Protein AF-A0A6J1PIH8-F1 (afdb_monomer)

pLDDT: mean 75.72, std 20.15, range [23.39, 94.88]

Radius of gyration: 27.02 Å; Cα contacts (8 Å, |Δi|>4): 109; chains: 1; bounding box: 78×42×67 Å

Structure (mmCIF, N/CA/C/O backbone):
data_AF-A0A6J1PIH8-F1
#
_entry.id   AF-A0A6J1PIH8-F1
#
loop_
_atom_site.group_PDB
_atom_site.id
_atom_site.type_symbol
_atom_site.label_atom_id
_atom_site.label_alt_id
_atom_site.label_comp_id
_atom_site.label_asym_id
_atom_site.label_entity_id
_atom_site.label_seq_id
_atom_site.pdbx_PDB_ins_code
_atom_site.Cartn_x
_atom_site.Cartn_y
_atom_site.Cartn_z
_atom_site.occupancy
_atom_site.B_iso_or_equiv
_atom_site.auth_seq_id
_atom_site.auth_comp_id
_atom_site.auth_asym_id
_atom_site.auth_atom_id
_atom_site.pdbx_PDB_model_num
ATOM 1 N N . MET A 1 1 ? 19.438 27.574 -34.489 1.00 23.39 1 MET A N 1
ATOM 2 C CA . MET A 1 1 ? 20.846 27.949 -34.744 1.00 23.39 1 MET A CA 1
ATOM 3 C C . MET A 1 1 ? 21.696 26.765 -34.324 1.00 23.39 1 MET A C 1
ATOM 5 O O . MET A 1 1 ? 21.621 26.389 -33.164 1.00 23.39 1 MET A O 1
ATOM 9 N N . ASN A 1 2 ? 22.409 26.135 -35.258 1.00 24.45 2 ASN A N 1
ATOM 10 C CA . ASN A 1 2 ? 23.321 25.037 -34.938 1.00 24.45 2 ASN A CA 1
ATOM 11 C C . ASN A 1 2 ? 24.603 25.634 -34.356 1.00 24.45 2 ASN A C 1
ATOM 13 O O . ASN A 1 2 ? 25.306 26.349 -35.066 1.00 24.45 2 ASN A O 1
ATOM 17 N N . PHE A 1 3 ? 24.894 25.359 -33.087 1.00 29.06 3 PHE A N 1
ATOM 18 C CA . PHE A 1 3 ? 26.223 25.590 -32.535 1.00 29.06 3 PHE A CA 1
ATOM 19 C C . PHE A 1 3 ? 27.050 24.322 -32.737 1.00 29.06 3 PHE A C 1
ATOM 21 O O . PHE A 1 3 ? 26.732 23.267 -32.199 1.00 29.06 3 PHE A O 1
ATOM 28 N N . SER A 1 4 ? 28.096 24.423 -33.550 1.00 31.62 4 SER A N 1
ATOM 29 C CA . SER A 1 4 ? 29.167 23.433 -33.621 1.00 31.62 4 SER A CA 1
ATOM 30 C C . SER A 1 4 ? 30.208 23.778 -32.560 1.00 31.62 4 SER A C 1
ATOM 32 O O . SER A 1 4 ? 30.709 24.903 -32.555 1.00 31.62 4 SER A O 1
ATOM 34 N N . MET A 1 5 ? 30.547 22.833 -31.684 1.00 38.03 5 MET A N 1
ATOM 35 C CA . MET A 1 5 ? 31.632 22.991 -30.716 1.00 38.03 5 MET A CA 1
ATOM 36 C C . MET A 1 5 ? 32.747 21.996 -31.039 1.00 38.03 5 MET A C 1
ATOM 38 O O . MET A 1 5 ? 32.487 20.809 -31.229 1.00 38.03 5 MET A O 1
ATOM 42 N N . GLU A 1 6 ? 33.984 22.483 -31.130 1.00 32.06 6 GLU A N 1
ATOM 43 C CA . GLU A 1 6 ? 35.162 21.632 -31.309 1.00 32.06 6 GLU A CA 1
ATOM 44 C C . GLU A 1 6 ? 35.522 20.948 -29.985 1.00 32.06 6 GLU A C 1
ATOM 46 O O . GLU A 1 6 ? 35.841 21.602 -28.993 1.00 32.06 6 GLU A O 1
ATOM 51 N N . LEU A 1 7 ? 35.497 19.615 -29.977 1.00 37.50 7 LEU A N 1
ATOM 52 C CA . LEU A 1 7 ? 36.064 18.797 -28.908 1.00 37.50 7 LEU A CA 1
ATOM 53 C C . LEU A 1 7 ? 37.513 18.460 -29.268 1.00 37.50 7 LEU A C 1
ATOM 55 O O . LEU A 1 7 ? 37.771 17.769 -30.254 1.00 37.50 7 LEU A O 1
ATOM 59 N N . SER A 1 8 ? 38.466 18.932 -28.464 1.00 33.47 8 SER A N 1
ATOM 60 C CA . SER A 1 8 ? 39.876 18.571 -28.606 1.00 33.47 8 SER A CA 1
ATOM 61 C C . SER A 1 8 ? 40.183 17.306 -27.798 1.00 33.47 8 SER A C 1
ATOM 63 O O . SER A 1 8 ? 40.045 17.267 -26.577 1.00 33.47 8 SER A O 1
ATOM 65 N N . PHE A 1 9 ? 40.594 16.243 -28.491 1.00 35.56 9 PHE A N 1
ATOM 66 C CA . PHE A 1 9 ? 41.013 14.985 -27.875 1.00 35.56 9 PHE A CA 1
ATOM 67 C C . PHE A 1 9 ? 42.539 14.928 -27.790 1.00 35.56 9 PHE A C 1
ATOM 69 O O . PHE A 1 9 ? 43.219 14.959 -28.815 1.00 35.56 9 PHE A O 1
ATOM 76 N N . TYR A 1 10 ? 43.077 14.791 -26.575 1.00 34.59 10 TYR A N 1
ATOM 77 C CA . TYR A 1 10 ? 44.484 14.451 -26.375 1.00 34.59 10 TYR A CA 1
ATOM 78 C C . TYR A 1 10 ? 44.629 12.924 -26.257 1.00 34.59 10 TYR A C 1
ATOM 80 O O . TYR A 1 10 ? 44.081 12.329 -25.324 1.00 34.59 10 TYR A O 1
ATOM 88 N N . PRO A 1 11 ? 45.353 12.269 -27.183 1.00 35.66 11 PRO A N 1
ATOM 89 C CA . PRO A 1 11 ? 45.417 10.809 -27.266 1.00 35.66 11 PRO A CA 1
ATOM 90 C C . PRO A 1 11 ? 46.159 10.144 -26.096 1.00 35.66 11 PRO A C 1
ATOM 92 O O . PRO A 1 11 ? 46.052 8.933 -25.935 1.00 35.66 11 PRO A O 1
ATOM 95 N N . ASP A 1 12 ? 46.862 10.911 -25.259 1.00 36.19 12 ASP A N 1
ATOM 96 C CA . ASP A 1 12 ? 47.746 10.368 -24.219 1.00 36.19 12 ASP A CA 1
ATOM 97 C C . ASP A 1 12 ? 47.055 10.128 -22.857 1.00 36.19 12 ASP A C 1
ATOM 99 O O . ASP A 1 12 ? 47.644 9.541 -21.956 1.00 36.19 12 ASP A O 1
ATOM 103 N N . GLN A 1 13 ? 45.794 10.554 -22.673 1.00 37.22 13 GLN A N 1
ATOM 104 C CA . GLN A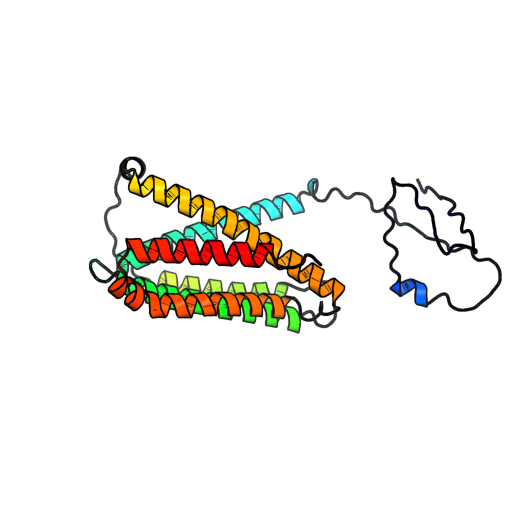 1 13 ? 45.121 10.473 -21.359 1.00 37.22 13 GLN A CA 1
ATOM 105 C C . GLN A 1 13 ? 43.729 9.828 -21.338 1.00 37.22 13 GLN A C 1
ATOM 107 O O 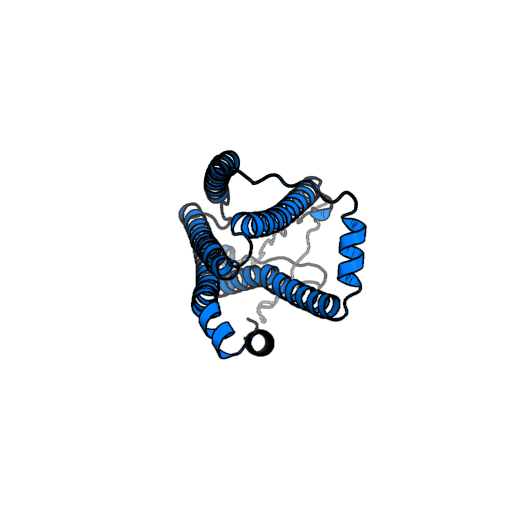. GLN A 1 13 ? 43.158 9.712 -20.255 1.00 37.22 13 GLN A O 1
ATOM 112 N N . GLN A 1 14 ? 43.161 9.411 -22.480 1.00 41.66 14 GLN A N 1
ATOM 113 C CA . GLN A 1 14 ? 41.781 8.881 -22.557 1.00 41.66 14 GLN A CA 1
ATOM 114 C C . GLN A 1 14 ? 40.748 9.721 -21.764 1.00 41.66 14 GLN A C 1
ATOM 116 O O . GLN A 1 14 ? 39.788 9.190 -21.210 1.00 41.66 14 GLN A O 1
ATOM 121 N N . ARG A 1 15 ? 40.929 11.045 -21.677 1.00 31.64 15 ARG A N 1
ATOM 122 C CA . ARG A 1 15 ? 39.982 11.954 -21.018 1.00 31.64 15 ARG A CA 1
ATOM 123 C C . ARG A 1 15 ? 39.550 13.042 -21.985 1.00 31.64 15 ARG A C 1
ATOM 125 O O . ARG A 1 15 ? 40.386 13.750 -22.536 1.00 31.64 15 ARG A O 1
ATOM 132 N N . ALA A 1 16 ? 38.239 13.182 -22.145 1.00 42.94 16 ALA A N 1
ATOM 133 C CA . ALA A 1 16 ? 37.62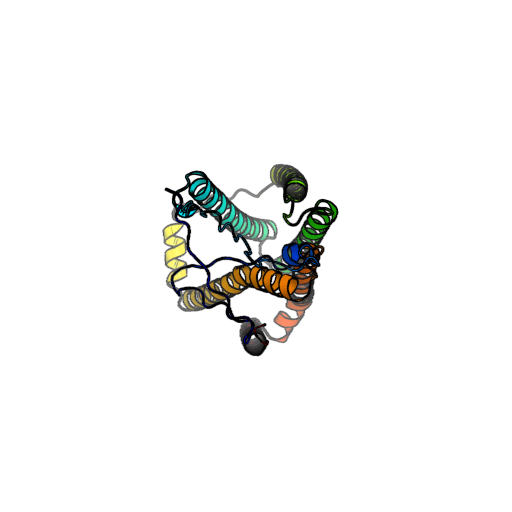1 14.364 -22.723 1.00 42.94 16 ALA A CA 1
ATOM 134 C C . ALA A 1 16 ? 37.230 15.304 -21.576 1.00 42.94 16 ALA A C 1
ATOM 136 O O . ALA A 1 16 ? 36.582 14.875 -20.620 1.00 42.94 16 ALA A O 1
ATOM 137 N N . ILE A 1 17 ? 37.648 16.567 -21.646 1.00 37.47 17 ILE A N 1
ATOM 138 C CA . ILE A 1 17 ? 37.231 17.597 -20.691 1.00 37.47 17 ILE A CA 1
ATOM 139 C C . ILE A 1 17 ? 35.981 18.251 -21.276 1.00 37.47 17 ILE A C 1
ATOM 141 O O . ILE A 1 17 ? 36.058 18.961 -22.275 1.00 37.47 17 ILE A O 1
ATOM 145 N N . ILE A 1 18 ? 34.828 17.963 -20.678 1.00 45.97 18 ILE A N 1
ATOM 146 C CA . ILE A 1 18 ? 33.549 18.584 -21.030 1.00 45.97 18 ILE A CA 1
ATOM 147 C C . ILE A 1 18 ? 33.402 19.843 -20.166 1.00 45.97 18 ILE A C 1
ATOM 149 O O . ILE A 1 18 ? 33.681 19.800 -18.966 1.00 45.97 18 ILE A O 1
ATOM 153 N N . SER A 1 19 ? 33.010 20.968 -20.774 1.00 37.00 19 SER A N 1
ATOM 154 C CA . SER A 1 19 ? 32.700 22.203 -20.041 1.00 37.00 19 SER A CA 1
ATOM 155 C C . SER A 1 19 ? 31.611 21.917 -18.991 1.00 37.00 19 SER A C 1
ATOM 157 O O . SER A 1 19 ? 30.653 21.212 -19.320 1.00 37.00 19 SER A O 1
ATOM 159 N N . PRO A 1 20 ? 31.719 22.429 -17.748 1.00 40.22 20 PRO A N 1
ATOM 160 C CA . PRO A 1 20 ? 30.816 22.079 -16.642 1.00 40.22 20 PRO A CA 1
ATOM 161 C C . PRO A 1 20 ? 29.333 22.411 -16.886 1.00 40.22 20 PRO A C 1
ATOM 163 O O . PRO A 1 20 ? 28.481 21.915 -16.154 1.00 40.22 20 PRO A O 1
ATOM 166 N N . ASP A 1 21 ? 29.021 23.184 -17.929 1.00 34.12 21 ASP A N 1
ATOM 167 C CA . ASP A 1 21 ? 27.667 23.651 -18.243 1.00 34.12 21 ASP A CA 1
ATOM 168 C C . ASP A 1 21 ? 26.910 22.762 -19.251 1.00 34.12 21 ASP A C 1
ATOM 170 O O . ASP A 1 21 ? 25.795 23.093 -19.649 1.00 34.12 21 ASP A O 1
ATOM 174 N N . THR A 1 22 ? 27.484 21.633 -19.689 1.00 43.47 22 THR A N 1
ATOM 175 C CA . THR A 1 22 ? 26.860 20.760 -20.701 1.00 43.47 22 THR A CA 1
ATOM 176 C C . THR A 1 22 ? 26.922 19.286 -20.315 1.00 43.47 22 THR A C 1
ATOM 178 O O . THR A 1 22 ? 28.002 18.705 -20.227 1.00 43.47 22 THR A O 1
ATOM 181 N N . ALA A 1 23 ? 25.762 18.652 -20.138 1.00 40.44 23 ALA A N 1
ATOM 182 C CA . ALA A 1 23 ? 25.643 17.206 -19.972 1.00 40.44 23 ALA A CA 1
ATOM 183 C C . ALA A 1 23 ? 25.357 16.548 -21.337 1.00 40.44 23 ALA A C 1
ATOM 185 O O . ALA A 1 23 ? 24.233 16.617 -21.823 1.00 40.44 23 ALA A O 1
ATOM 186 N N . CYS A 1 24 ? 26.346 15.897 -21.963 1.00 43.22 24 CYS A N 1
ATOM 187 C CA . CYS A 1 24 ? 26.079 14.948 -23.056 1.00 43.22 24 CYS A CA 1
ATOM 188 C C . CYS A 1 24 ? 26.129 13.517 -22.477 1.00 43.22 24 CYS A C 1
ATOM 190 O O . CYS A 1 24 ? 27.146 13.091 -21.927 1.00 43.22 24 CYS A O 1
ATOM 192 N N . LEU A 1 25 ? 25.022 12.771 -22.588 1.00 39.16 25 LEU A N 1
ATOM 193 C CA . LEU A 1 25 ? 24.977 11.334 -22.296 1.00 39.16 25 LEU A CA 1
ATOM 194 C C . LEU A 1 25 ? 25.658 10.580 -23.445 1.00 39.16 25 LEU A C 1
ATOM 196 O O . LEU A 1 25 ? 25.142 10.529 -24.559 1.00 39.16 25 LEU A O 1
ATOM 200 N N . LEU A 1 26 ? 26.825 9.995 -23.179 1.00 40.47 26 LEU A N 1
ATOM 201 C CA . LEU A 1 26 ? 27.515 9.118 -24.124 1.00 40.47 26 LEU A CA 1
ATOM 202 C C . LEU A 1 26 ? 26.928 7.705 -24.026 1.00 40.47 26 LEU A C 1
ATOM 204 O O . LEU A 1 26 ? 27.163 6.995 -23.050 1.00 40.47 26 LEU A O 1
ATOM 208 N N . ASN A 1 27 ? 26.176 7.281 -25.045 1.00 35.75 27 ASN A N 1
ATOM 209 C CA . ASN A 1 27 ? 25.716 5.898 -25.153 1.00 35.75 27 ASN A CA 1
ATOM 210 C C . ASN A 1 27 ? 26.865 5.005 -25.659 1.00 35.75 27 ASN A C 1
ATOM 212 O O . ASN A 1 27 ? 27.096 4.868 -26.860 1.00 35.75 27 ASN A O 1
ATOM 216 N N . VAL A 1 28 ? 27.615 4.409 -24.729 1.00 41.75 28 VAL A N 1
ATOM 217 C CA . VAL A 1 28 ? 28.826 3.615 -25.020 1.00 41.75 28 VAL A CA 1
ATOM 218 C C . VAL A 1 28 ? 28.523 2.362 -25.866 1.00 41.75 28 VAL A C 1
ATOM 220 O O . VAL A 1 28 ? 29.399 1.872 -26.577 1.00 41.75 28 VAL A O 1
ATOM 223 N N . ASN A 1 29 ? 27.276 1.880 -25.906 1.00 38.69 29 ASN A N 1
ATOM 224 C CA . ASN A 1 29 ? 26.926 0.702 -26.708 1.00 38.69 29 ASN A CA 1
ATOM 225 C C . ASN A 1 29 ? 26.956 0.949 -28.228 1.00 38.69 29 ASN A C 1
ATOM 227 O O . ASN A 1 29 ? 27.296 0.027 -28.971 1.00 38.69 29 ASN A O 1
ATOM 231 N N . GLU A 1 30 ? 26.711 2.177 -28.702 1.00 37.50 30 GLU A N 1
ATOM 232 C CA . GLU A 1 30 ? 26.867 2.514 -30.130 1.00 37.50 30 GLU A CA 1
ATOM 233 C C . GLU A 1 30 ? 28.332 2.752 -30.532 1.00 37.50 30 GLU A C 1
ATOM 235 O O . GLU A 1 30 ? 28.689 2.608 -31.701 1.00 37.50 30 GLU A O 1
ATOM 240 N N . THR A 1 31 ? 29.223 3.035 -29.572 1.00 42.84 31 THR A N 1
ATOM 241 C CA . THR A 1 31 ? 30.653 3.261 -29.864 1.00 42.84 31 THR A CA 1
ATOM 242 C C . THR A 1 31 ? 31.431 1.991 -30.210 1.00 42.84 31 THR A C 1
ATOM 244 O O . THR A 1 31 ? 32.555 2.074 -30.699 1.00 42.84 31 THR A O 1
ATOM 247 N N . SER A 1 32 ? 30.837 0.808 -30.031 1.00 32.81 32 SER A N 1
ATOM 248 C CA . SER A 1 32 ? 31.477 -0.463 -30.397 1.00 32.81 32 SER A CA 1
ATOM 249 C C . SER A 1 32 ? 31.543 -0.716 -31.913 1.00 32.81 32 SER A C 1
ATOM 251 O O . SER A 1 32 ? 32.265 -1.612 -32.348 1.00 32.81 32 SER A O 1
ATOM 253 N N . LEU A 1 33 ? 30.853 0.092 -32.732 1.00 31.73 33 LEU A N 1
ATOM 254 C CA . LEU A 1 33 ? 30.819 -0.063 -34.192 1.00 31.73 33 LEU A CA 1
ATOM 255 C C . LEU A 1 33 ? 31.888 0.749 -34.944 1.00 31.73 33 LEU A C 1
ATOM 257 O O . LEU A 1 33 ? 32.038 0.581 -36.151 1.00 31.73 33 LEU A O 1
ATOM 261 N N . SER A 1 34 ? 32.692 1.573 -34.264 1.00 35.47 34 SER A N 1
ATOM 262 C CA . SER A 1 34 ? 33.800 2.307 -34.894 1.00 35.47 34 SER A CA 1
ATOM 263 C C . SER A 1 34 ? 35.139 1.578 -34.750 1.00 35.47 34 SER A C 1
ATOM 265 O O . SER A 1 34 ? 36.149 2.159 -34.355 1.00 35.47 34 SER A O 1
ATOM 267 N N . GLN A 1 35 ? 35.187 0.286 -35.094 1.00 36.06 35 GLN A N 1
ATOM 268 C CA . GLN A 1 35 ? 36.468 -0.411 -35.191 1.00 36.06 35 GLN A CA 1
ATOM 269 C C . GLN A 1 35 ? 36.980 -0.494 -36.633 1.00 36.06 35 GLN A C 1
ATOM 271 O O . GLN A 1 35 ? 36.364 -1.101 -37.503 1.00 36.06 35 GLN A O 1
ATOM 276 N N . LYS A 1 36 ? 38.198 0.044 -36.793 1.00 35.50 36 LYS A N 1
ATOM 277 C CA . LYS A 1 36 ? 39.158 -0.119 -37.898 1.00 35.50 36 LYS A CA 1
ATOM 278 C C . LYS A 1 36 ? 38.816 0.591 -39.211 1.00 35.50 36 LYS A C 1
ATOM 280 O O . LYS A 1 36 ? 38.385 -0.029 -40.172 1.00 35.50 36 LYS A O 1
ATOM 285 N N . ASN A 1 37 ? 39.224 1.855 -39.307 1.00 30.64 37 ASN A N 1
ATOM 286 C CA . ASN A 1 37 ? 40.280 2.206 -40.258 1.00 30.64 37 ASN A CA 1
ATOM 287 C C . ASN A 1 37 ? 40.969 3.515 -39.862 1.00 30.64 37 ASN A C 1
ATOM 289 O O . ASN A 1 37 ? 40.345 4.543 -39.625 1.00 30.64 37 ASN A O 1
ATOM 293 N N . VAL A 1 38 ? 42.289 3.418 -39.750 1.00 49.38 38 VAL A N 1
ATOM 294 C CA . VAL A 1 38 ? 43.212 4.498 -39.416 1.00 49.38 38 VAL A CA 1
ATOM 295 C C . VAL A 1 38 ? 43.309 5.441 -40.607 1.00 49.38 38 VAL A C 1
ATOM 297 O O . VAL A 1 38 ? 43.821 5.033 -41.639 1.00 49.38 38 VAL A O 1
ATOM 300 N N . THR A 1 39 ? 42.803 6.664 -40.444 1.00 36.81 39 THR A N 1
ATOM 301 C CA . THR A 1 39 ? 43.434 7.967 -40.750 1.00 36.81 39 THR A CA 1
ATOM 302 C C . THR A 1 39 ? 42.337 9.023 -40.624 1.00 36.81 39 THR A C 1
ATOM 304 O O . THR A 1 39 ? 41.349 8.939 -41.343 1.00 36.81 39 THR A O 1
ATOM 307 N N . ASN A 1 40 ? 42.529 9.995 -39.726 1.00 33.81 40 ASN A N 1
ATOM 308 C CA . ASN A 1 40 ? 41.599 11.065 -39.329 1.00 33.81 40 ASN A CA 1
ATOM 309 C C . ASN A 1 40 ? 40.500 10.678 -38.320 1.00 33.81 40 ASN A C 1
ATOM 311 O O . ASN A 1 40 ? 39.343 10.454 -38.666 1.00 33.81 40 ASN A O 1
ATOM 315 N N . ASN A 1 41 ? 40.864 10.693 -37.033 1.00 41.31 41 ASN A N 1
ATOM 316 C CA . ASN A 1 41 ? 39.920 10.615 -35.916 1.00 41.31 41 ASN A CA 1
ATOM 317 C C . ASN A 1 41 ? 39.185 11.955 -35.736 1.00 41.31 41 ASN A C 1
ATOM 319 O O . ASN A 1 41 ? 39.488 12.715 -34.818 1.00 41.31 41 ASN A O 1
ATOM 323 N N . TYR A 1 42 ? 38.206 12.239 -36.592 1.00 38.69 42 TYR A N 1
ATOM 324 C CA . TYR A 1 42 ? 37.146 13.190 -36.263 1.00 38.69 42 TYR A CA 1
ATOM 325 C C . TYR A 1 42 ? 35.931 12.370 -35.837 1.00 38.69 42 TYR A C 1
ATOM 327 O O . TYR A 1 42 ? 35.227 11.799 -36.668 1.00 38.69 42 TYR A O 1
ATOM 335 N N . CYS A 1 43 ? 35.710 12.248 -34.530 1.00 41.50 43 CYS A N 1
ATOM 336 C CA . CYS A 1 43 ? 34.461 11.692 -34.029 1.00 41.50 43 CYS A CA 1
ATOM 337 C C . CYS A 1 43 ? 33.428 12.826 -34.069 1.00 41.50 43 CYS A C 1
ATOM 339 O O . CYS A 1 43 ? 33.451 13.709 -33.212 1.00 41.50 43 CYS A O 1
ATOM 341 N N . ASN A 1 44 ? 32.568 12.847 -35.092 1.00 36.00 44 ASN A N 1
ATOM 342 C CA . ASN A 1 44 ? 31.462 13.803 -35.165 1.00 36.00 44 ASN A CA 1
ATOM 343 C C . ASN A 1 44 ? 30.404 13.423 -34.123 1.00 36.00 44 ASN A C 1
ATOM 345 O O . ASN A 1 44 ? 29.466 12.682 -34.408 1.00 36.00 44 ASN A O 1
ATOM 349 N N . VAL A 1 45 ? 30.566 13.934 -32.904 1.00 45.59 45 VAL A N 1
ATOM 350 C CA . VAL A 1 45 ? 29.536 13.859 -31.869 1.00 45.59 45 VAL A CA 1
ATOM 351 C C . VAL A 1 45 ? 28.460 14.878 -32.223 1.00 45.59 45 VAL A C 1
ATOM 353 O O . VAL A 1 45 ? 28.635 16.083 -32.059 1.00 45.59 45 VAL A O 1
ATOM 356 N N . THR A 1 46 ? 27.338 14.398 -32.743 1.00 36.75 46 THR A N 1
ATOM 357 C CA . THR A 1 46 ? 26.119 15.199 -32.860 1.00 36.75 46 THR A CA 1
ATOM 358 C C . THR A 1 46 ? 25.420 15.152 -31.503 1.00 36.75 46 THR A C 1
ATOM 360 O O . THR A 1 46 ? 24.645 14.239 -31.233 1.00 36.75 46 THR A O 1
ATOM 363 N N . CYS A 1 47 ? 25.715 16.105 -30.607 1.00 44.97 47 CYS A N 1
ATOM 364 C CA . CYS A 1 47 ? 24.832 16.318 -29.458 1.00 44.97 47 CYS A CA 1
ATOM 365 C C . CYS A 1 47 ? 23.539 16.914 -30.037 1.00 44.97 47 CYS A C 1
ATOM 367 O O . CYS A 1 47 ? 23.514 18.056 -30.498 1.00 44.97 47 CYS A O 1
ATOM 369 N N . ASN A 1 48 ? 22.479 16.103 -30.097 1.00 39.09 48 ASN A N 1
ATOM 370 C CA . ASN A 1 48 ? 21.146 16.622 -30.362 1.00 39.09 48 ASN A CA 1
ATOM 371 C C . ASN A 1 48 ? 20.869 17.693 -29.307 1.00 39.09 48 ASN A C 1
ATOM 373 O O . ASN A 1 48 ? 21.073 17.443 -28.118 1.00 39.09 48 ASN A O 1
ATOM 377 N N . ASN A 1 49 ? 20.408 18.871 -29.737 1.00 42.00 49 ASN A N 1
ATOM 378 C CA . ASN A 1 49 ? 19.722 19.773 -28.826 1.00 42.00 49 ASN A CA 1
ATOM 379 C C . ASN A 1 49 ? 18.570 18.959 -28.240 1.00 42.00 49 ASN A C 1
ATOM 381 O O . ASN A 1 49 ? 17.560 18.737 -28.910 1.00 42.00 49 ASN A O 1
ATOM 385 N N . PHE A 1 50 ? 18.724 18.496 -27.004 1.00 47.81 50 PHE A N 1
ATOM 386 C CA . PHE A 1 50 ? 17.566 18.328 -26.162 1.00 47.81 50 PHE A CA 1
ATOM 387 C C . PHE A 1 50 ? 17.029 19.747 -26.045 1.00 47.81 50 PHE A C 1
ATOM 389 O O . PHE A 1 50 ? 17.575 20.570 -25.317 1.00 47.81 50 PHE A O 1
ATOM 396 N N . GLU A 1 51 ? 16.030 20.093 -26.862 1.00 48.06 51 GLU A N 1
ATOM 397 C CA . GLU A 1 51 ? 15.106 21.120 -26.417 1.00 48.06 51 GLU A CA 1
ATOM 398 C C . GLU A 1 51 ? 14.746 20.695 -25.000 1.00 48.06 51 GLU A C 1
ATOM 400 O O . GLU A 1 51 ? 14.238 19.586 -24.809 1.00 48.06 51 GLU A O 1
ATOM 405 N N . ASP A 1 52 ? 15.084 21.532 -24.020 1.00 51.25 52 ASP A N 1
ATOM 406 C CA . ASP A 1 52 ? 14.516 21.477 -22.685 1.00 51.25 52 ASP A CA 1
ATOM 407 C C . ASP A 1 52 ? 13.005 21.669 -22.855 1.00 51.25 52 ASP A C 1
ATOM 409 O O . ASP A 1 52 ? 12.447 22.734 -22.578 1.00 51.25 52 ASP A O 1
ATOM 413 N N . GLN A 1 53 ? 12.314 20.656 -23.384 1.00 53.06 53 GLN A N 1
ATOM 414 C CA . GLN A 1 53 ? 10.879 20.550 -23.312 1.00 53.06 53 GLN A CA 1
ATOM 415 C C . GLN A 1 53 ? 10.618 20.430 -21.829 1.00 53.06 53 GLN A C 1
ATOM 417 O O . GLN A 1 53 ? 10.718 19.359 -21.235 1.00 53.06 53 GLN A O 1
ATOM 422 N N . CYS A 1 54 ? 10.377 21.586 -21.221 1.00 60.31 54 CYS A N 1
ATOM 423 C CA . CYS A 1 54 ? 10.039 21.720 -19.830 1.00 60.31 54 CYS A CA 1
ATOM 424 C C . CYS A 1 54 ? 8.779 20.885 -19.618 1.00 60.31 54 CYS A C 1
ATOM 426 O O . CYS A 1 54 ? 7.665 21.322 -19.901 1.00 60.31 54 CYS A O 1
ATOM 428 N N . VAL A 1 55 ? 8.967 19.643 -19.168 1.00 68.69 55 VAL A N 1
ATOM 429 C CA . VAL A 1 55 ? 7.893 18.656 -18.996 1.00 68.69 55 VAL A CA 1
ATOM 430 C C . VAL A 1 55 ? 6.811 19.228 -18.077 1.00 68.69 55 VAL A C 1
ATOM 432 O O . VAL A 1 55 ? 5.623 19.021 -18.306 1.00 68.69 55 VAL A O 1
ATOM 435 N N . TYR A 1 56 ? 7.222 20.046 -17.104 1.00 76.44 56 TYR A N 1
ATOM 436 C CA . TYR A 1 56 ? 6.358 20.767 -16.171 1.00 76.44 56 TYR A CA 1
ATOM 437 C C . TYR A 1 56 ? 5.526 21.896 -16.806 1.00 76.44 56 TYR A C 1
ATOM 439 O O . TYR A 1 56 ? 4.571 22.362 -16.191 1.00 76.44 56 TYR A O 1
ATOM 447 N N . THR A 1 57 ? 5.856 22.361 -18.011 1.00 76.69 57 THR A N 1
ATOM 448 C CA . THR A 1 57 ? 5.078 23.373 -18.749 1.00 76.69 57 THR A CA 1
ATOM 449 C C . THR A 1 57 ? 4.002 22.728 -19.626 1.00 76.69 57 THR A C 1
ATOM 451 O O . THR A 1 57 ? 3.067 23.401 -20.053 1.00 76.69 57 THR A O 1
ATOM 454 N N . SER A 1 58 ? 4.089 21.418 -19.878 1.00 86.44 58 SER A N 1
ATOM 455 C CA . SER A 1 58 ? 3.116 20.713 -20.711 1.00 86.44 58 SER A CA 1
ATOM 456 C C . SER A 1 58 ? 1.760 20.543 -20.015 1.00 86.44 58 SER A C 1
ATOM 458 O O . SER A 1 58 ? 1.671 20.108 -18.865 1.00 86.44 58 SER A O 1
ATOM 460 N N . ASN A 1 59 ? 0.670 20.771 -20.754 1.00 86.19 59 ASN A N 1
ATOM 461 C CA . ASN A 1 59 ? -0.692 20.505 -20.276 1.00 86.19 59 ASN A CA 1
ATOM 462 C C . ASN A 1 59 ? -0.941 19.016 -19.981 1.00 86.19 59 ASN A C 1
ATOM 464 O O . ASN A 1 59 ? -1.769 18.685 -19.128 1.00 86.19 59 ASN A O 1
ATOM 468 N N . THR A 1 60 ? -0.237 18.109 -20.667 1.00 89.44 60 THR A N 1
ATOM 469 C CA . THR A 1 60 ? -0.371 16.662 -20.439 1.00 89.44 60 THR A CA 1
ATOM 470 C C . THR A 1 60 ? 0.150 16.263 -19.061 1.00 89.44 60 THR A C 1
ATOM 472 O O . THR A 1 60 ? -0.484 15.457 -18.383 1.00 89.44 60 THR A O 1
ATOM 475 N N . PHE A 1 61 ? 1.241 16.887 -18.608 1.00 89.38 61 PHE A N 1
ATOM 476 C CA . PHE A 1 61 ? 1.808 16.670 -17.281 1.00 89.38 61 PHE A CA 1
ATOM 477 C C . PHE A 1 61 ? 0.827 17.091 -16.182 1.00 89.38 61 PHE A C 1
ATOM 479 O O . PHE A 1 61 ? 0.484 16.284 -15.321 1.00 89.38 61 PHE A O 1
ATOM 486 N N . TRP A 1 62 ? 0.295 18.316 -16.244 1.00 92.19 62 TRP A N 1
ATOM 487 C CA . TRP A 1 62 ? -0.668 18.792 -15.242 1.00 92.19 62 TRP A CA 1
ATOM 488 C C . TRP A 1 62 ? -1.973 17.994 -15.241 1.00 92.19 62 TRP A C 1
ATOM 490 O O . TRP A 1 62 ? -2.519 17.717 -14.174 1.00 92.19 62 TRP A O 1
ATOM 500 N N . SER A 1 63 ? -2.444 17.562 -16.414 1.00 91.56 63 SER A N 1
ATOM 501 C CA . SER A 1 63 ? -3.612 16.679 -16.517 1.00 91.56 63 SER A CA 1
ATOM 502 C C . SER A 1 63 ? -3.359 15.335 -15.831 1.00 91.56 63 SER A C 1
ATOM 504 O O . SER A 1 63 ? -4.206 14.860 -15.075 1.00 91.56 63 SER A O 1
ATOM 506 N N . PHE A 1 64 ? -2.175 14.750 -16.033 1.00 90.50 64 PHE A N 1
ATOM 507 C CA . PHE A 1 64 ? -1.770 13.521 -15.356 1.00 90.50 64 PHE A CA 1
ATOM 508 C C . PHE A 1 64 ? -1.680 13.708 -13.836 1.00 90.50 64 PHE A C 1
ATOM 510 O O . PHE A 1 64 ? -2.241 12.907 -13.094 1.00 90.50 64 PHE A O 1
ATOM 517 N N . VAL A 1 65 ? -1.054 14.791 -13.362 1.00 92.69 65 VAL A N 1
ATOM 518 C CA . VAL A 1 65 ? -0.952 15.114 -11.926 1.00 92.69 65 VAL A CA 1
ATOM 519 C C . VAL A 1 65 ? -2.337 15.239 -11.283 1.00 92.69 65 VAL A C 1
ATOM 521 O O . VAL A 1 65 ? -2.588 14.675 -10.213 1.00 92.69 65 VAL A O 1
ATOM 524 N N . LEU A 1 66 ? -3.268 15.934 -11.941 1.00 94.69 66 LEU A N 1
ATOM 525 C CA . LEU A 1 66 ? -4.644 16.068 -11.464 1.00 94.69 66 LEU A CA 1
ATOM 526 C C . LEU A 1 66 ? -5.371 14.719 -11.432 1.00 94.69 66 LEU A C 1
ATOM 528 O O . LEU A 1 66 ? -5.955 14.371 -10.409 1.00 94.69 66 LEU A O 1
ATOM 532 N N . MET A 1 67 ? -5.299 13.924 -12.501 1.00 92.81 67 MET A N 1
ATOM 533 C CA . MET A 1 67 ? -5.924 12.596 -12.521 1.00 92.81 67 MET A CA 1
ATOM 534 C C . MET A 1 67 ? -5.341 11.667 -11.453 1.00 92.81 67 MET A C 1
ATOM 536 O O . MET A 1 67 ? -6.094 10.991 -10.755 1.00 92.81 67 MET A O 1
ATOM 540 N N . TRP A 1 68 ? -4.018 11.663 -11.286 1.00 91.25 68 TRP A N 1
ATOM 541 C CA . TRP A 1 68 ? -3.334 10.838 -10.296 1.00 91.25 68 TRP A CA 1
ATOM 542 C C . TRP A 1 68 ? -3.715 11.227 -8.864 1.00 91.25 68 TRP A C 1
ATOM 544 O O . TRP A 1 68 ? -4.061 10.369 -8.051 1.00 91.25 68 TRP A O 1
ATOM 554 N N . SER A 1 69 ? -3.723 12.527 -8.557 1.00 93.19 69 SER A N 1
ATOM 555 C CA . SER A 1 69 ? -4.117 13.025 -7.232 1.00 93.19 69 SER A CA 1
ATOM 556 C C . SER A 1 69 ? -5.574 12.700 -6.886 1.00 93.19 69 SER A C 1
ATOM 558 O O . SER A 1 69 ? -5.863 12.274 -5.762 1.00 93.19 69 SER A O 1
ATOM 560 N N . LEU A 1 70 ? -6.491 12.829 -7.851 1.00 94.88 70 LEU A N 1
ATOM 561 C CA . LEU A 1 70 ? -7.892 12.439 -7.685 1.00 94.88 70 LEU A CA 1
ATOM 562 C C . LEU A 1 70 ? -8.039 10.927 -7.478 1.00 94.88 70 LEU A C 1
ATOM 564 O O . LEU A 1 70 ? -8.810 10.505 -6.611 1.00 94.88 70 LEU A O 1
ATOM 568 N N . ALA A 1 71 ? -7.288 10.118 -8.228 1.00 91.31 71 ALA A N 1
ATOM 569 C CA . ALA A 1 71 ? -7.302 8.665 -8.107 1.00 91.31 71 ALA A CA 1
ATOM 570 C C . ALA A 1 71 ? -6.816 8.202 -6.721 1.00 91.31 71 ALA A C 1
ATOM 572 O O . ALA A 1 71 ? -7.535 7.465 -6.044 1.00 91.31 71 ALA A O 1
ATOM 573 N N . GLU A 1 72 ? -5.663 8.689 -6.249 1.00 90.06 72 GLU A N 1
ATOM 574 C CA . GLU A 1 72 ? -5.131 8.350 -4.918 1.00 90.06 72 GLU A CA 1
ATOM 575 C C . GLU A 1 72 ? -6.070 8.804 -3.788 1.00 90.06 72 GLU A C 1
ATOM 577 O O . GLU A 1 72 ? -6.348 8.041 -2.861 1.00 90.06 72 GLU A O 1
ATOM 582 N N . THR A 1 73 ? -6.625 10.018 -3.875 1.00 92.94 73 THR A N 1
ATOM 583 C CA . THR A 1 73 ? -7.562 10.531 -2.857 1.00 92.94 73 THR A CA 1
ATOM 584 C C . THR A 1 73 ? -8.828 9.677 -2.781 1.00 92.94 73 THR A C 1
ATOM 586 O O . THR A 1 73 ? -9.298 9.330 -1.690 1.00 92.94 73 THR A O 1
ATOM 589 N N . SER A 1 74 ? -9.368 9.304 -3.943 1.00 93.56 74 SER A N 1
ATOM 590 C CA . SER A 1 74 ? -10.546 8.441 -4.048 1.00 93.56 74 SER A CA 1
ATOM 591 C C . SER A 1 74 ? -10.261 7.047 -3.493 1.00 93.56 74 SER A C 1
ATOM 593 O O . SER A 1 74 ? -11.074 6.508 -2.742 1.00 93.56 74 SER A O 1
ATOM 595 N N . PHE A 1 75 ? -9.086 6.489 -3.790 1.00 90.44 75 PHE A N 1
ATOM 596 C CA . PHE A 1 75 ? -8.659 5.184 -3.293 1.00 90.44 75 PHE A CA 1
ATOM 597 C C . PHE A 1 75 ? -8.563 5.149 -1.759 1.00 90.44 75 PHE A C 1
ATOM 599 O O . PHE A 1 75 ? -9.163 4.281 -1.120 1.00 90.44 75 PHE A O 1
ATOM 606 N N . ILE A 1 76 ? -7.886 6.127 -1.147 1.00 90.88 76 ILE A N 1
ATOM 607 C CA . ILE A 1 76 ? -7.726 6.203 0.318 1.00 90.88 76 ILE A CA 1
ATOM 608 C C . ILE A 1 76 ? -9.080 6.414 1.015 1.00 90.88 76 ILE A C 1
ATOM 610 O O . ILE A 1 76 ? -9.357 5.827 2.069 1.00 90.88 76 ILE A O 1
ATOM 614 N N . THR A 1 77 ? -9.954 7.220 0.412 1.00 92.31 77 THR A N 1
ATOM 615 C CA . THR A 1 77 ? -11.303 7.471 0.932 1.00 92.31 77 THR A CA 1
ATOM 616 C C . THR A 1 77 ? -12.169 6.215 0.845 1.00 92.31 77 THR A C 1
ATOM 618 O O . THR A 1 77 ? -12.811 5.845 1.828 1.00 92.31 77 THR A 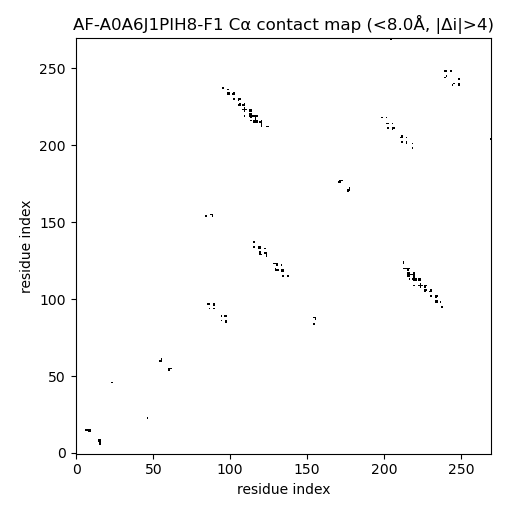O 1
ATOM 621 N N . CYS A 1 78 ? -12.138 5.506 -0.286 1.00 91.38 78 CYS A N 1
ATOM 622 C CA . CYS A 1 78 ? -12.848 4.241 -0.463 1.00 91.38 78 CYS A CA 1
ATOM 623 C C . CYS A 1 78 ? -12.399 3.192 0.564 1.00 91.38 78 CYS A C 1
ATOM 625 O O . CYS A 1 78 ? -13.240 2.508 1.147 1.00 91.38 78 CYS A O 1
ATOM 627 N N . LEU A 1 79 ? -11.094 3.100 0.842 1.00 90.38 79 LEU A N 1
ATOM 628 C CA . LEU A 1 79 ? -10.558 2.199 1.864 1.00 90.38 79 LEU A CA 1
ATOM 629 C C . LEU A 1 79 ? -11.123 2.524 3.256 1.00 90.38 79 LEU A C 1
ATOM 631 O O . LEU A 1 79 ? -11.585 1.630 3.963 1.00 90.38 79 LEU A O 1
ATOM 635 N N . SER A 1 80 ? -11.151 3.807 3.620 1.00 91.38 80 SER A N 1
ATOM 636 C CA . SER A 1 80 ? -11.655 4.269 4.921 1.00 91.38 80 SER A CA 1
ATOM 637 C C . SER A 1 80 ? -13.157 4.008 5.085 1.00 91.38 80 SER A C 1
ATOM 639 O O . SER A 1 80 ? -13.604 3.539 6.134 1.00 91.38 80 SER A O 1
ATOM 641 N N . ILE A 1 81 ? -13.944 4.265 4.034 1.00 90.50 81 ILE A N 1
ATOM 642 C CA . ILE A 1 81 ? -15.385 3.979 4.012 1.00 90.50 81 ILE A CA 1
ATOM 643 C C . ILE A 1 81 ? -15.627 2.471 4.103 1.00 90.50 81 ILE A C 1
ATOM 645 O O . ILE A 1 81 ? -16.476 2.038 4.879 1.00 90.50 81 ILE A O 1
ATOM 649 N N . SER A 1 82 ? -14.867 1.664 3.360 1.00 89.94 82 SER A N 1
ATOM 650 C CA . SER A 1 82 ? -14.969 0.204 3.393 1.00 89.94 82 SER A CA 1
ATOM 651 C C . SER A 1 82 ? -14.683 -0.353 4.790 1.00 89.94 82 SER A C 1
ATOM 653 O O . SER A 1 82 ? -15.430 -1.203 5.276 1.00 89.94 82 SER A O 1
ATOM 655 N N . ASP A 1 83 ? -13.649 0.151 5.472 1.00 89.88 83 ASP A N 1
ATOM 656 C CA . ASP A 1 83 ? -13.337 -0.249 6.847 1.00 89.88 83 ASP A CA 1
ATOM 657 C C . ASP A 1 83 ? -14.486 0.135 7.803 1.00 89.88 83 ASP A C 1
ATOM 659 O O . ASP A 1 83 ? -14.926 -0.693 8.607 1.00 89.88 83 ASP A O 1
ATOM 663 N N . ALA A 1 84 ? -15.053 1.340 7.668 1.00 88.88 84 ALA A N 1
ATOM 664 C CA . ALA A 1 84 ? -16.201 1.778 8.464 1.00 88.88 84 ALA A CA 1
ATOM 665 C C . ALA A 1 84 ? -17.453 0.914 8.222 1.00 88.88 84 ALA A C 1
ATOM 667 O O . ALA A 1 8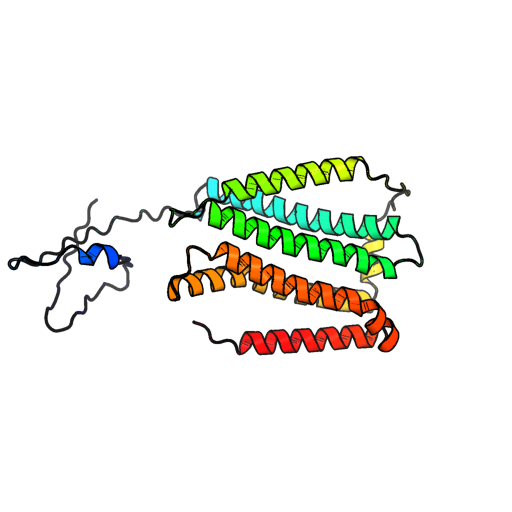4 ? -18.088 0.461 9.177 1.00 88.88 84 ALA A O 1
ATOM 668 N N . VAL A 1 85 ? -17.793 0.632 6.960 1.00 88.44 85 VAL A N 1
ATOM 669 C CA . VAL A 1 85 ? -18.906 -0.258 6.588 1.00 88.44 85 VAL A CA 1
ATOM 670 C C . VAL A 1 85 ? -18.675 -1.663 7.141 1.00 88.44 85 VAL A C 1
ATOM 672 O O . VAL A 1 85 ? -19.591 -2.252 7.716 1.00 88.44 85 VAL A O 1
ATOM 675 N N . CYS A 1 86 ? -17.446 -2.180 7.063 1.00 89.19 86 CYS A N 1
ATOM 676 C CA . CYS A 1 86 ? -17.101 -3.478 7.631 1.00 89.19 86 CYS A CA 1
ATOM 677 C C . CYS A 1 86 ? -17.338 -3.516 9.146 1.00 89.19 86 CYS A C 1
ATOM 679 O O . CYS A 1 86 ? -17.953 -4.464 9.636 1.00 89.19 86 CYS A O 1
ATOM 681 N N . PHE A 1 87 ? -16.889 -2.505 9.900 1.00 86.88 87 PHE A N 1
ATOM 682 C CA . PHE A 1 87 ? -17.141 -2.436 11.345 1.00 86.88 87 PHE A CA 1
ATOM 683 C C . PHE A 1 87 ? -18.635 -2.374 11.673 1.00 86.88 87 PHE A C 1
ATOM 685 O O . PHE A 1 87 ? -19.064 -2.982 12.657 1.00 86.88 87 PHE A O 1
ATOM 692 N N . ARG A 1 88 ? -19.431 -1.699 10.836 1.00 85.25 88 ARG A N 1
ATOM 693 C CA . ARG A 1 88 ? -20.890 -1.634 10.988 1.00 85.25 88 ARG A CA 1
ATOM 694 C C . ARG A 1 88 ? -21.557 -2.990 10.754 1.00 85.25 88 ARG A C 1
ATOM 696 O O . ARG A 1 88 ? -22.332 -3.421 11.601 1.00 85.25 88 ARG A O 1
ATOM 703 N N . ILE A 1 89 ? -21.218 -3.691 9.670 1.00 87.06 89 ILE A N 1
ATOM 704 C CA . ILE A 1 89 ? -21.774 -5.022 9.349 1.00 87.06 89 ILE A CA 1
ATOM 705 C C . ILE A 1 89 ? -21.406 -6.056 10.423 1.00 87.06 89 ILE A C 1
ATOM 707 O O . ILE A 1 89 ? -22.206 -6.924 10.769 1.00 87.06 89 ILE A O 1
ATOM 711 N N . LEU A 1 90 ? -20.192 -5.975 10.974 1.00 87.19 90 LEU A N 1
ATOM 712 C CA . LEU A 1 90 ? -19.708 -6.943 11.958 1.00 87.19 90 LEU A CA 1
ATOM 713 C C . LEU A 1 90 ? -20.480 -6.878 13.288 1.00 87.19 90 LEU A C 1
ATOM 715 O O . LEU A 1 90 ? -20.614 -7.903 13.964 1.00 87.19 90 LEU A O 1
ATOM 719 N N . GLY A 1 91 ? -20.999 -5.698 13.639 1.00 80.69 91 GLY A N 1
ATOM 720 C CA . GLY A 1 91 ? -21.763 -5.443 14.857 1.00 80.69 91 GLY A CA 1
ATOM 721 C C . GLY A 1 91 ? -20.917 -5.403 16.138 1.00 80.69 91 GLY A C 1
ATOM 722 O O . GLY A 1 91 ? -19.731 -5.754 16.168 1.00 80.69 91 GLY A O 1
ATOM 723 N N . GLN A 1 92 ? -21.539 -4.967 17.236 1.00 76.44 92 GLN A N 1
ATOM 724 C CA . GLN A 1 92 ? -20.878 -4.873 18.541 1.00 76.44 92 GLN A CA 1
ATOM 725 C C . GLN A 1 92 ? -20.439 -6.257 19.059 1.00 76.44 92 GLN A C 1
ATOM 727 O O . GLN A 1 92 ? -21.112 -7.268 18.865 1.00 76.44 92 GLN A O 1
ATOM 732 N N . GLY A 1 93 ? -19.265 -6.317 19.698 1.00 72.31 93 GLY A N 1
ATOM 733 C CA . GLY A 1 93 ? -18.710 -7.539 20.301 1.00 72.31 93 GLY A CA 1
ATOM 734 C C . GLY A 1 93 ? -17.976 -8.493 19.345 1.00 72.31 93 GLY A C 1
ATOM 735 O O . GLY A 1 93 ? -17.271 -9.389 19.805 1.00 72.31 93 GLY A O 1
ATOM 736 N N . LYS A 1 94 ? -18.058 -8.295 18.020 1.00 75.94 94 LYS A N 1
ATOM 737 C CA . LYS A 1 94 ? -17.371 -9.138 17.017 1.00 75.94 94 LYS A CA 1
ATOM 738 C C . LYS A 1 94 ? -16.162 -8.466 16.354 1.00 75.94 94 LYS A C 1
ATOM 740 O O . LYS A 1 94 ? -15.631 -9.013 15.392 1.00 75.94 94 LYS A O 1
ATOM 745 N N . GLN A 1 95 ? -15.672 -7.343 16.891 1.00 71.81 95 GLN A N 1
ATOM 746 C CA . GLN A 1 95 ? -14.528 -6.579 16.356 1.00 71.81 95 GLN A CA 1
ATOM 747 C C . GLN A 1 95 ? -13.254 -7.420 16.158 1.00 71.81 95 GLN A C 1
ATOM 749 O O . GLN A 1 95 ? -12.482 -7.165 15.240 1.00 71.81 95 GLN A O 1
ATOM 754 N N . SER A 1 96 ? -13.063 -8.489 16.938 1.00 71.06 96 SER A N 1
ATOM 755 C CA . SER A 1 96 ? -11.952 -9.436 16.757 1.00 71.06 96 SER A CA 1
ATOM 756 C C . SER A 1 96 ? -11.959 -10.156 15.399 1.00 71.06 96 SER A C 1
ATOM 758 O O . SER A 1 96 ? -10.922 -10.653 14.962 1.00 71.06 96 SER A O 1
ATOM 760 N N . LYS A 1 97 ? -13.101 -10.200 14.696 1.00 80.31 97 LYS A N 1
ATOM 761 C CA . LYS A 1 97 ? -13.209 -10.760 13.341 1.00 80.31 97 LYS A CA 1
ATOM 762 C C . LYS A 1 97 ? -12.743 -9.787 12.251 1.00 80.31 97 LYS A C 1
ATOM 764 O O . LYS A 1 97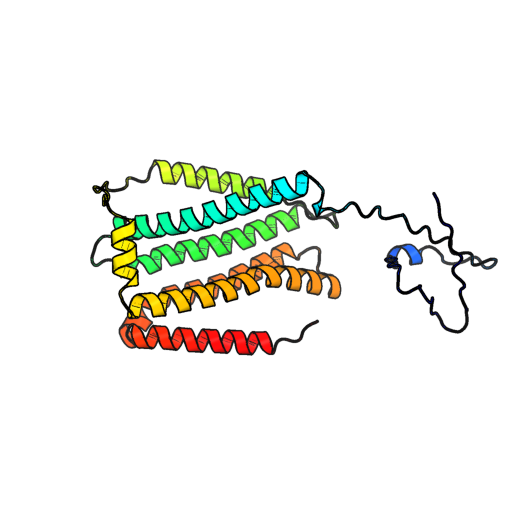 ? -12.458 -10.249 11.152 1.00 80.31 97 LYS A O 1
ATOM 769 N N . PHE A 1 98 ? -12.591 -8.492 12.546 1.00 84.69 98 PHE A N 1
ATOM 770 C CA . PHE A 1 98 ? -12.110 -7.495 11.580 1.00 84.69 98 PHE A CA 1
ATOM 771 C C . PHE A 1 98 ? -10.705 -7.837 11.069 1.00 84.69 98 PHE A C 1
ATOM 773 O O . PHE A 1 98 ? -10.445 -7.770 9.871 1.00 84.69 98 PHE A O 1
ATOM 780 N N . GLY A 1 99 ? -9.828 -8.330 11.951 1.00 83.25 99 GLY A N 1
ATOM 781 C CA . GLY A 1 99 ? -8.494 -8.793 11.558 1.00 83.25 99 GLY A CA 1
ATOM 782 C C . GLY A 1 99 ? -8.523 -9.904 10.501 1.00 83.25 99 GLY A C 1
ATOM 783 O O . GLY A 1 99 ? -7.649 -9.948 9.643 1.00 83.25 99 GLY A O 1
ATOM 784 N N . LYS A 1 100 ? -9.561 -10.757 10.492 1.00 84.19 100 LYS A N 1
ATOM 785 C CA . LYS A 1 100 ? -9.743 -11.787 9.454 1.00 84.19 100 LYS A CA 1
ATOM 786 C C . LYS A 1 100 ? -10.176 -11.192 8.114 1.00 84.19 100 LYS A C 1
ATOM 788 O O . LYS A 1 100 ? -9.750 -11.692 7.082 1.00 84.19 100 LYS A O 1
ATOM 793 N N . GLN A 1 101 ? -10.988 -10.135 8.120 1.00 87.81 101 GLN A N 1
ATOM 794 C CA . GLN A 1 101 ? -11.328 -9.411 6.893 1.00 87.81 101 GLN A CA 1
ATOM 795 C C . GLN A 1 101 ? -10.086 -8.720 6.322 1.00 87.81 101 GLN A C 1
ATOM 797 O O . GLN A 1 101 ? -9.794 -8.832 5.132 1.00 87.81 101 GLN A O 1
ATOM 802 N N . ARG A 1 102 ? -9.304 -8.071 7.192 1.00 87.19 102 ARG A N 1
ATOM 803 C CA . ARG A 1 102 ? -8.051 -7.417 6.807 1.00 87.19 102 ARG A CA 1
ATOM 804 C C . ARG A 1 102 ? -7.019 -8.404 6.261 1.00 87.19 102 ARG A C 1
ATOM 806 O O . ARG A 1 102 ? -6.302 -8.064 5.329 1.00 87.19 102 ARG A O 1
ATOM 813 N N . LEU A 1 103 ? -6.992 -9.632 6.782 1.00 90.44 103 LEU A N 1
ATOM 814 C CA . LEU A 1 103 ? -6.145 -10.714 6.276 1.00 90.44 103 LEU A CA 1
ATOM 815 C C . LEU A 1 103 ? -6.409 -11.005 4.791 1.00 90.44 103 LEU A C 1
ATOM 817 O O . LEU A 1 103 ? -5.469 -11.060 4.005 1.00 90.44 103 LEU A O 1
ATOM 821 N N . TRP A 1 104 ? -7.679 -11.151 4.397 1.00 90.75 104 TRP A N 1
ATOM 822 C CA . TRP A 1 104 ? -8.048 -11.370 2.994 1.00 90.75 104 TRP A CA 1
ATOM 823 C C . TRP A 1 104 ? -7.699 -10.173 2.106 1.00 90.75 104 TRP A C 1
ATOM 825 O O . TRP A 1 104 ? -7.259 -10.371 0.975 1.00 90.75 104 TRP A O 1
ATOM 835 N N . ALA A 1 105 ? -7.818 -8.946 2.625 1.00 89.94 105 ALA A N 1
ATOM 836 C CA . ALA A 1 105 ? -7.369 -7.750 1.914 1.00 89.94 105 ALA A CA 1
ATOM 837 C C . ALA A 1 105 ? -5.844 -7.754 1.679 1.00 89.94 105 ALA A C 1
ATOM 839 O O . ALA A 1 105 ? -5.398 -7.454 0.573 1.00 89.94 105 ALA A O 1
ATOM 840 N N . ALA A 1 106 ? -5.047 -8.156 2.677 1.00 90.44 106 ALA A N 1
ATOM 841 C CA . ALA A 1 106 ? -3.592 -8.269 2.548 1.00 90.44 106 ALA A CA 1
ATOM 842 C C . ALA A 1 106 ? -3.178 -9.352 1.534 1.00 90.44 106 ALA A C 1
ATOM 844 O O . ALA A 1 106 ? -2.303 -9.111 0.703 1.00 90.44 106 ALA A O 1
ATOM 845 N N . ILE A 1 107 ? -3.849 -10.512 1.548 1.00 91.50 107 ILE A N 1
ATOM 846 C CA . ILE A 1 107 ? -3.647 -11.579 0.551 1.00 91.50 107 ILE A CA 1
ATOM 847 C C . ILE A 1 107 ? -3.952 -11.060 -0.857 1.00 91.50 107 ILE A C 1
ATOM 849 O O . ILE A 1 107 ? -3.144 -11.240 -1.765 1.00 91.50 107 ILE A O 1
ATOM 853 N N . GLY A 1 108 ? -5.092 -10.384 -1.033 1.00 91.88 108 GLY A N 1
ATOM 854 C CA . GLY A 1 108 ? -5.482 -9.803 -2.317 1.00 91.88 108 GLY A CA 1
ATOM 855 C C . GLY A 1 108 ? -4.463 -8.789 -2.837 1.00 91.88 108 GLY A C 1
ATOM 856 O O . GLY A 1 108 ? -4.101 -8.849 -4.007 1.00 91.88 108 GLY A O 1
ATOM 857 N N . CYS A 1 109 ? -3.949 -7.916 -1.965 1.00 90.44 109 CYS A N 1
ATOM 858 C CA . CYS A 1 109 ? -2.918 -6.934 -2.311 1.00 90.44 109 CYS A CA 1
ATOM 859 C C . CYS A 1 109 ? -1.627 -7.603 -2.813 1.00 90.44 109 CYS A C 1
ATOM 861 O O . CYS A 1 109 ? -1.111 -7.233 -3.865 1.00 90.44 109 CYS A O 1
ATOM 863 N N . GLY A 1 110 ? -1.143 -8.631 -2.106 1.00 91.19 110 GLY A N 1
ATOM 864 C CA . GLY A 1 110 ? 0.049 -9.374 -2.516 1.00 91.19 110 GLY A CA 1
ATOM 865 C C . GLY A 1 110 ? -0.144 -10.077 -3.861 1.00 91.19 110 GLY A C 1
ATOM 866 O O . GLY A 1 110 ? 0.648 -9.890 -4.784 1.00 91.19 110 GLY A O 1
ATOM 867 N N . VAL A 1 111 ? -1.226 -10.848 -4.006 1.00 91.94 111 VAL A N 1
ATOM 868 C CA . VAL A 1 111 ? -1.523 -11.570 -5.256 1.00 91.94 111 VAL A CA 1
ATOM 869 C C . VAL A 1 111 ? -1.672 -10.602 -6.430 1.00 91.94 111 VAL A C 1
ATOM 871 O O . VAL A 1 111 ? -1.103 -10.852 -7.490 1.00 91.94 111 VAL A O 1
ATOM 874 N N . ALA A 1 112 ? -2.378 -9.484 -6.238 1.00 91.56 112 ALA A N 1
ATOM 875 C CA . ALA A 1 112 ? -2.550 -8.467 -7.268 1.00 91.56 112 ALA A CA 1
ATOM 876 C C . ALA A 1 112 ? -1.213 -7.845 -7.695 1.00 91.56 112 ALA A C 1
ATOM 878 O O . ALA A 1 112 ? -0.983 -7.719 -8.892 1.00 91.56 112 ALA A O 1
ATOM 879 N N . ALA A 1 113 ? -0.320 -7.529 -6.749 1.00 90.38 113 ALA A N 1
ATOM 880 C CA . ALA A 1 113 ? 0.993 -6.948 -7.038 1.00 90.38 113 ALA A CA 1
ATOM 881 C C . ALA A 1 113 ? 1.890 -7.874 -7.879 1.00 90.38 113 ALA A C 1
ATOM 883 O O . ALA A 1 113 ? 2.535 -7.436 -8.833 1.00 90.38 113 ALA A O 1
ATOM 884 N N . CYS A 1 114 ? 1.920 -9.167 -7.554 1.00 90.75 114 CYS A N 1
ATOM 885 C CA . CYS A 1 114 ? 2.694 -10.138 -8.326 1.00 90.75 114 CYS A CA 1
ATOM 886 C C . CYS A 1 114 ? 2.064 -10.411 -9.693 1.00 90.75 114 CYS A C 1
ATOM 888 O O . CYS A 1 114 ? 2.776 -10.454 -10.693 1.00 90.75 114 CYS A O 1
ATOM 890 N N . LEU A 1 115 ? 0.732 -10.519 -9.760 1.00 91.62 115 LEU A N 1
ATOM 891 C CA . LEU A 1 115 ? 0.024 -10.680 -11.027 1.00 91.62 115 LEU A CA 1
ATOM 892 C C . LEU A 1 115 ? 0.268 -9.484 -11.955 1.00 91.62 115 LEU A C 1
ATOM 894 O O . LEU A 1 115 ? 0.562 -9.688 -13.129 1.00 91.62 115 LEU A O 1
ATOM 898 N N . SER A 1 116 ? 0.196 -8.251 -11.442 1.00 89.44 116 SER A N 1
ATOM 899 C CA . SER A 1 116 ? 0.475 -7.056 -12.243 1.00 89.44 116 SER A CA 1
ATOM 900 C C . SER A 1 116 ? 1.919 -7.022 -12.734 1.00 89.44 116 SER A C 1
ATOM 902 O O . SER A 1 116 ? 2.137 -6.749 -13.910 1.00 89.44 116 SER A O 1
ATOM 904 N N . GLY A 1 117 ? 2.891 -7.356 -11.876 1.00 88.44 117 GLY A N 1
ATOM 905 C CA . GLY A 1 117 ? 4.302 -7.409 -12.265 1.00 88.44 117 GLY A CA 1
ATOM 906 C C . GLY A 1 117 ? 4.574 -8.464 -13.339 1.00 88.44 117 GLY A C 1
ATOM 907 O O . GLY A 1 117 ? 5.205 -8.177 -14.351 1.00 88.44 117 GLY A O 1
ATOM 908 N N . TYR A 1 118 ? 4.010 -9.662 -13.168 1.00 88.44 118 TYR A N 1
ATOM 909 C CA . TYR A 1 118 ? 4.131 -10.756 -14.131 1.00 88.44 118 TYR A CA 1
ATOM 910 C C . TYR A 1 118 ? 3.523 -10.414 -15.496 1.00 88.44 118 TYR A C 1
ATOM 912 O O . TYR A 1 118 ? 4.136 -10.672 -16.530 1.00 88.44 118 TYR A O 1
ATOM 920 N N . VAL A 1 119 ? 2.326 -9.820 -15.511 1.00 89.38 119 VAL A N 1
ATOM 921 C CA . VAL A 1 119 ? 1.630 -9.447 -16.751 1.00 89.38 119 VAL A CA 1
ATOM 922 C C . VAL A 1 119 ? 2.404 -8.372 -17.520 1.00 89.38 119 VAL A C 1
ATOM 924 O O . VAL A 1 119 ? 2.503 -8.462 -18.742 1.00 89.38 119 VAL A O 1
ATOM 927 N N . VAL A 1 120 ? 2.984 -7.384 -16.832 1.00 86.69 120 VAL A N 1
ATOM 928 C CA . VAL A 1 120 ? 3.793 -6.333 -17.475 1.00 86.69 120 VAL A CA 1
ATOM 929 C C . VAL A 1 120 ? 5.088 -6.904 -18.055 1.00 86.69 120 VAL A C 1
ATOM 931 O O . VAL A 1 120 ? 5.407 -6.615 -19.210 1.00 86.69 120 VAL A O 1
ATOM 934 N N . ASP A 1 121 ? 5.791 -7.759 -17.309 1.00 84.25 121 ASP A N 1
ATOM 935 C CA . ASP A 1 121 ? 7.051 -8.366 -17.762 1.00 84.25 121 ASP A CA 1
ATOM 936 C C . ASP A 1 121 ? 6.854 -9.366 -18.915 1.00 84.25 121 ASP A C 1
ATOM 938 O O . ASP A 1 121 ? 7.742 -9.528 -19.753 1.00 84.25 121 ASP A O 1
ATOM 942 N N . LEU A 1 122 ? 5.703 -10.046 -18.985 1.00 82.69 122 LEU A N 1
ATOM 943 C CA . LEU A 1 122 ? 5.399 -10.987 -20.068 1.00 82.69 122 LEU A CA 1
ATOM 944 C C . LEU A 1 122 ? 5.090 -10.269 -21.389 1.00 82.69 122 LEU A C 1
ATOM 946 O O . LEU A 1 122 ? 5.476 -10.743 -22.454 1.00 82.69 122 LEU A O 1
ATOM 950 N N . TRP A 1 123 ? 4.412 -9.121 -21.326 1.00 80.75 123 TRP A N 1
ATOM 951 C CA . TRP A 1 123 ? 4.043 -8.340 -22.513 1.00 80.75 123 TRP A CA 1
ATOM 952 C C . TRP A 1 123 ? 5.124 -7.366 -22.980 1.00 80.75 123 TRP A C 1
ATOM 954 O O . TRP A 1 123 ? 5.112 -6.958 -24.139 1.00 80.75 123 TRP A O 1
ATOM 964 N N . SER A 1 124 ? 6.055 -6.981 -22.107 1.00 75.31 124 SER A N 1
ATOM 965 C CA . SER A 1 124 ? 7.131 -6.034 -22.436 1.00 75.31 124 SER A CA 1
ATOM 966 C C . SER A 1 124 ? 8.382 -6.720 -23.001 1.00 75.31 124 SER A C 1
ATOM 968 O O . SER A 1 124 ? 9.464 -6.147 -22.934 1.00 75.31 124 SER A O 1
ATOM 970 N N . HIS A 1 125 ? 8.256 -7.936 -23.552 1.00 58.97 125 HIS A N 1
ATOM 971 C CA . HIS A 1 125 ? 9.389 -8.833 -23.813 1.00 58.97 125 HIS A CA 1
ATOM 972 C C . HIS A 1 125 ? 10.462 -8.289 -24.782 1.00 58.97 125 HIS A C 1
ATOM 974 O O . HIS A 1 125 ? 11.581 -8.791 -24.752 1.00 58.97 125 HIS A O 1
ATOM 980 N N . ASP A 1 126 ? 10.166 -7.228 -25.546 1.00 55.25 126 ASP A N 1
ATOM 981 C CA . ASP A 1 126 ? 11.036 -6.696 -26.607 1.00 55.25 126 ASP A CA 1
ATOM 982 C C . ASP A 1 126 ? 11.329 -5.175 -26.523 1.00 55.25 126 ASP A C 1
ATOM 984 O O . ASP A 1 126 ? 11.807 -4.587 -27.493 1.00 55.25 126 ASP A O 1
ATOM 988 N N . GLY A 1 127 ? 11.061 -4.499 -25.394 1.00 54.09 127 GLY A N 1
ATOM 989 C CA . GLY A 1 127 ? 11.237 -3.039 -25.276 1.00 54.09 127 GLY A CA 1
ATOM 990 C C . GLY A 1 127 ? 11.975 -2.571 -24.018 1.00 54.09 127 GLY A C 1
ATOM 991 O O . GLY A 1 127 ? 11.725 -3.063 -22.925 1.00 54.09 127 GLY A O 1
ATOM 992 N N . ILE A 1 128 ? 12.837 -1.551 -24.156 1.00 53.78 128 ILE A N 1
ATOM 993 C CA . ILE A 1 128 ? 13.402 -0.787 -23.018 1.00 53.78 128 ILE A CA 1
ATOM 994 C C . ILE A 1 128 ? 12.279 -0.044 -22.263 1.00 53.78 128 ILE A C 1
ATOM 996 O O . ILE A 1 128 ? 12.372 0.193 -21.061 1.00 53.78 128 ILE A O 1
ATOM 1000 N N . TYR A 1 129 ? 11.189 0.284 -22.966 1.00 58.56 129 TYR A N 1
ATOM 1001 C CA . TYR A 1 129 ? 9.991 0.893 -22.399 1.00 58.56 129 TYR A CA 1
ATOM 1002 C C . TYR A 1 129 ? 8.962 -0.172 -22.038 1.00 58.56 129 TYR A C 1
ATOM 1004 O O . TYR A 1 129 ? 8.529 -0.954 -22.886 1.00 58.56 129 TYR A O 1
ATOM 1012 N N . GLN A 1 130 ? 8.542 -0.169 -20.777 1.00 66.12 130 GLN A N 1
ATOM 1013 C CA . GLN A 1 130 ? 7.534 -1.099 -20.293 1.00 66.12 130 GLN A CA 1
ATOM 1014 C C . GLN A 1 130 ? 6.133 -0.676 -20.718 1.00 66.12 130 GLN A C 1
ATOM 1016 O O . GLN A 1 130 ? 5.708 0.465 -20.517 1.00 66.12 130 GLN A O 1
ATOM 1021 N N . ASN A 1 131 ? 5.393 -1.631 -21.272 1.00 76.25 131 ASN A N 1
ATOM 1022 C CA . ASN A 1 131 ? 4.011 -1.432 -21.668 1.00 76.25 131 ASN A CA 1
ATOM 1023 C C . ASN A 1 131 ? 3.094 -1.726 -20.477 1.00 76.25 131 ASN A C 1
ATOM 1025 O O . ASN A 1 131 ? 2.898 -2.879 -20.096 1.00 76.25 131 ASN A O 1
ATOM 1029 N N . TYR A 1 132 ? 2.485 -0.681 -19.914 1.00 81.50 132 TYR A N 1
ATOM 1030 C CA . TYR A 1 132 ? 1.555 -0.790 -18.779 1.00 81.50 132 TYR A CA 1
ATOM 1031 C C . TYR A 1 132 ? 0.100 -1.083 -19.191 1.00 81.50 132 TYR A C 1
ATOM 1033 O O . TYR A 1 132 ? -0.728 -1.441 -18.354 1.00 81.50 132 TYR A O 1
ATOM 1041 N N . THR A 1 133 ? -0.229 -0.997 -20.483 1.00 84.75 133 THR A N 1
ATOM 1042 C CA . THR A 1 133 ? -1.553 -1.325 -21.045 1.00 84.75 133 THR A CA 1
ATOM 1043 C C . THR A 1 133 ? -2.152 -2.658 -20.560 1.00 84.75 133 THR A C 1
ATOM 1045 O O . THR A 1 133 ? -3.316 -2.656 -20.153 1.00 84.75 133 THR A O 1
ATOM 1048 N N . PRO A 1 134 ? -1.428 -3.797 -20.547 1.00 85.19 134 PRO A N 1
ATOM 1049 C CA . PRO A 1 134 ? -2.003 -5.069 -20.108 1.00 85.19 134 PRO A CA 1
ATOM 1050 C C . PRO A 1 134 ? -2.373 -5.065 -18.615 1.00 85.19 134 PRO A C 1
ATOM 1052 O O . PRO A 1 134 ? -3.401 -5.630 -18.239 1.00 85.19 134 PRO A O 1
ATOM 1055 N N . MET A 1 135 ? -1.623 -4.351 -17.767 1.00 87.38 135 MET A N 1
ATOM 1056 C CA . MET A 1 135 ? -1.993 -4.149 -16.361 1.00 87.38 135 MET A CA 1
ATOM 1057 C C . MET A 1 135 ? -3.302 -3.359 -16.234 1.00 87.38 135 MET A C 1
ATOM 1059 O O . MET A 1 135 ? -4.140 -3.707 -15.402 1.00 87.38 135 MET A O 1
ATOM 1063 N N . LEU A 1 136 ? -3.509 -2.328 -17.062 1.00 88.38 136 LEU A N 1
ATOM 1064 C CA .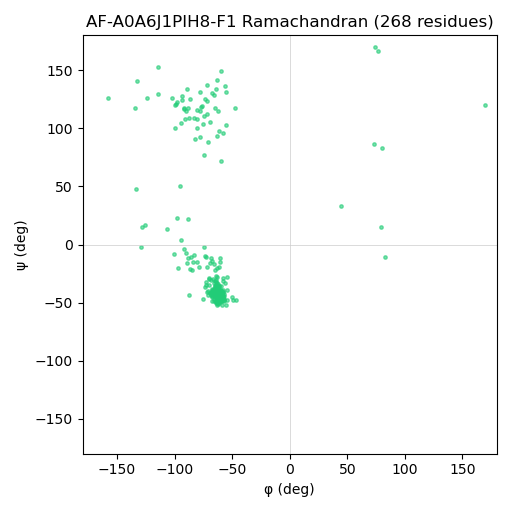 LEU A 1 136 ? -4.737 -1.525 -17.037 1.00 88.38 136 LEU A CA 1
ATOM 1065 C C . LEU A 1 136 ? -5.978 -2.359 -17.376 1.00 88.38 136 LEU A C 1
ATOM 1067 O O . LEU A 1 136 ? -7.016 -2.192 -16.737 1.00 88.38 136 LEU A O 1
ATOM 1071 N N . ILE A 1 137 ? -5.868 -3.294 -18.325 1.00 89.81 137 ILE A N 1
ATOM 1072 C CA . ILE A 1 137 ? -6.963 -4.212 -18.679 1.00 89.81 137 ILE A CA 1
ATOM 1073 C C . ILE A 1 137 ? -7.312 -5.106 -17.484 1.00 89.81 137 ILE A C 1
ATOM 1075 O O . ILE A 1 137 ? -8.481 -5.226 -17.118 1.00 89.81 137 ILE A O 1
ATOM 1079 N N . VAL A 1 138 ? -6.303 -5.695 -16.834 1.00 90.75 138 VAL A N 1
ATOM 1080 C CA . VAL A 1 138 ? -6.504 -6.532 -15.641 1.00 90.75 138 VAL A CA 1
ATOM 1081 C C . VAL A 1 138 ? -7.149 -5.724 -14.511 1.00 90.75 138 VAL A C 1
ATOM 1083 O O . VAL A 1 138 ? -8.137 -6.167 -13.923 1.00 90.75 138 VAL A O 1
ATOM 1086 N N . ALA A 1 139 ? -6.652 -4.514 -14.241 1.00 91.19 139 ALA A N 1
ATOM 1087 C CA . ALA A 1 139 ? -7.217 -3.623 -13.230 1.00 91.19 139 ALA A CA 1
ATOM 1088 C C . ALA A 1 139 ? -8.686 -3.278 -13.526 1.00 91.19 139 ALA A C 1
ATOM 1090 O O . ALA A 1 139 ? -9.526 -3.339 -12.627 1.00 91.19 139 ALA A O 1
ATOM 1091 N N . PHE A 1 140 ? -9.021 -2.988 -14.786 1.00 92.75 140 PHE A N 1
ATOM 1092 C CA . PHE A 1 140 ? -10.390 -2.699 -15.209 1.00 92.75 140 PHE A CA 1
ATOM 1093 C C . PHE A 1 140 ? -11.345 -3.871 -14.941 1.00 92.75 140 PHE A C 1
ATOM 1095 O O . PHE A 1 140 ? -12.444 -3.667 -14.421 1.00 92.75 140 PHE A O 1
ATOM 1102 N N . VAL A 1 141 ? -10.913 -5.106 -15.217 1.00 93.81 141 VAL A N 1
ATOM 1103 C CA . VAL A 1 141 ? -11.697 -6.315 -14.912 1.00 93.81 141 VAL A CA 1
ATOM 1104 C C . VAL A 1 141 ? -11.964 -6.428 -13.408 1.00 93.81 141 VAL A C 1
ATOM 1106 O O . VAL A 1 141 ? -13.113 -6.621 -13.005 1.00 93.81 141 VAL A O 1
ATOM 1109 N N . PHE A 1 142 ? -10.944 -6.247 -12.562 1.00 92.88 142 PHE A N 1
ATOM 1110 C CA . PHE A 1 142 ? -11.117 -6.290 -11.105 1.00 92.88 142 PHE A CA 1
ATOM 1111 C C . PHE A 1 142 ? -12.046 -5.190 -10.583 1.00 92.88 142 PHE A C 1
ATOM 1113 O O . PHE A 1 142 ? -12.863 -5.455 -9.700 1.00 92.88 142 PHE A O 1
ATOM 1120 N N . ILE A 1 143 ? -11.969 -3.981 -11.144 1.00 92.31 143 ILE A N 1
ATOM 1121 C CA . ILE A 1 143 ? -12.864 -2.870 -10.794 1.00 92.31 143 ILE A CA 1
ATOM 1122 C C . ILE A 1 143 ? -14.314 -3.207 -11.160 1.00 92.31 143 ILE A C 1
ATOM 1124 O O . ILE A 1 143 ? -15.209 -3.005 -10.342 1.00 92.31 143 ILE A O 1
ATOM 1128 N N . CYS A 1 144 ? -14.561 -3.779 -12.342 1.00 94.25 144 CYS A N 1
ATOM 1129 C CA . CYS A 1 144 ? -15.906 -4.196 -12.747 1.00 94.25 144 CYS A CA 1
ATOM 1130 C C . CYS A 1 144 ? -16.480 -5.256 -11.797 1.00 94.25 144 CYS A C 1
ATOM 1132 O O . CYS A 1 144 ? -17.622 -5.143 -11.351 1.00 94.25 144 CYS A O 1
ATOM 1134 N N . VAL A 1 145 ? -15.677 -6.262 -11.437 1.00 93.81 145 VAL A N 1
ATOM 1135 C CA . VAL A 1 145 ? -16.080 -7.292 -10.467 1.00 93.81 145 VAL A CA 1
ATOM 1136 C C . VAL A 1 145 ? -16.369 -6.669 -9.100 1.00 93.81 145 VAL A C 1
ATOM 1138 O O . VAL A 1 145 ? -17.385 -6.990 -8.483 1.00 93.81 145 VAL A O 1
ATOM 1141 N N . ASN A 1 146 ? -15.522 -5.745 -8.638 1.00 91.44 146 ASN A N 1
ATOM 1142 C CA . ASN A 1 146 ? -15.739 -5.028 -7.384 1.00 91.44 146 ASN A CA 1
ATOM 1143 C C . ASN A 1 146 ? -17.056 -4.238 -7.400 1.00 91.44 146 ASN A C 1
ATOM 1145 O O . ASN A 1 146 ? -17.829 -4.340 -6.450 1.00 91.44 146 ASN A O 1
ATOM 1149 N N . LEU A 1 147 ? -17.354 -3.532 -8.493 1.00 92.50 147 LEU A N 1
ATOM 1150 C CA . LEU A 1 147 ? -18.590 -2.768 -8.648 1.00 92.50 147 LEU A CA 1
ATOM 1151 C C . LEU A 1 147 ? -19.829 -3.671 -8.553 1.00 92.50 147 LEU A C 1
ATOM 1153 O O . LEU A 1 147 ? -20.769 -3.354 -7.825 1.00 92.50 147 LEU A O 1
ATOM 1157 N N . ILE A 1 148 ? -19.807 -4.827 -9.223 1.00 93.94 148 ILE A N 1
ATOM 1158 C CA . ILE A 1 148 ? -20.895 -5.816 -9.160 1.00 93.94 148 ILE A CA 1
ATOM 1159 C C . ILE A 1 148 ? -21.102 -6.309 -7.720 1.00 93.94 148 ILE A C 1
ATOM 1161 O O . ILE A 1 148 ? -22.241 -6.439 -7.268 1.00 93.94 148 ILE A O 1
ATOM 1165 N N . CYS A 1 149 ? -20.018 -6.569 -6.985 1.00 90.62 149 CYS A N 1
ATOM 1166 C CA . CYS A 1 149 ? -20.086 -6.969 -5.580 1.00 90.62 149 CYS A CA 1
ATOM 1167 C C . CYS A 1 149 ? -20.653 -5.856 -4.688 1.00 90.62 149 CYS A C 1
ATOM 1169 O O . CYS A 1 149 ? -21.498 -6.134 -3.839 1.00 90.62 149 CYS A O 1
ATOM 1171 N N . CYS A 1 150 ? -20.234 -4.606 -4.900 1.00 88.94 150 CYS A N 1
ATOM 1172 C CA . CYS A 1 150 ? -20.717 -3.446 -4.150 1.00 88.94 150 CYS A CA 1
ATOM 1173 C C . CYS A 1 150 ? -22.219 -3.206 -4.354 1.00 88.94 150 CYS A C 1
ATOM 1175 O O . CYS A 1 150 ? -22.914 -2.913 -3.388 1.00 88.94 150 CYS A O 1
ATOM 1177 N N . ILE A 1 151 ? -22.743 -3.400 -5.570 1.00 89.00 151 ILE A N 1
ATOM 1178 C CA . ILE A 1 151 ? -24.185 -3.271 -5.858 1.00 89.00 151 ILE A CA 1
ATOM 1179 C C . ILE A 1 151 ? -25.013 -4.303 -5.077 1.00 89.00 151 ILE A C 1
ATOM 1181 O O . ILE A 1 151 ? -26.142 -4.025 -4.683 1.00 89.00 151 ILE A O 1
ATOM 1185 N N . LYS A 1 152 ? -24.461 -5.497 -4.836 1.00 87.75 152 LYS A N 1
ATOM 1186 C CA . LYS A 1 152 ? -25.131 -6.565 -4.078 1.00 87.75 152 LYS A CA 1
ATOM 1187 C C . LYS A 1 152 ? -24.998 -6.420 -2.561 1.00 87.75 152 LYS A C 1
ATOM 1189 O O . LYS A 1 152 ? -25.609 -7.199 -1.832 1.00 87.75 152 LYS A O 1
ATOM 1194 N N . LEU A 1 153 ? -24.175 -5.490 -2.077 1.00 86.12 153 LEU A N 1
ATOM 1195 C CA . LEU A 1 153 ? -23.919 -5.338 -0.653 1.00 86.12 153 LEU A CA 1
ATOM 1196 C C . LEU A 1 153 ? -25.062 -4.561 0.009 1.00 86.12 153 LEU A C 1
ATOM 1198 O O . LEU A 1 153 ? -25.183 -3.349 -0.151 1.00 86.12 153 LEU A O 1
ATOM 1202 N N . GLU A 1 154 ? -25.878 -5.256 0.796 1.00 81.25 154 GLU A N 1
ATOM 1203 C CA . GLU A 1 154 ? -26.927 -4.626 1.593 1.00 81.25 154 GLU A CA 1
ATOM 1204 C C . GLU A 1 154 ? -26.328 -4.029 2.874 1.00 81.25 154 GLU A C 1
ATOM 1206 O O . GLU A 1 154 ? -25.774 -4.735 3.722 1.00 81.25 154 GLU A O 1
ATOM 1211 N N . ILE A 1 155 ? -26.402 -2.703 3.002 1.00 79.50 155 ILE A N 1
ATOM 1212 C CA . ILE A 1 155 ? -25.860 -1.975 4.151 1.00 79.50 155 ILE A CA 1
ATOM 1213 C C . ILE A 1 155 ? -27.022 -1.605 5.078 1.00 79.50 155 ILE A C 1
ATOM 1215 O O . ILE A 1 155 ? -27.949 -0.927 4.630 1.00 79.50 155 ILE A O 1
ATOM 1219 N N . PRO A 1 156 ? -26.977 -1.961 6.376 1.00 70.81 156 PRO A N 1
ATOM 1220 C CA . PRO A 1 156 ? -27.986 -1.506 7.324 1.00 70.81 156 PRO A CA 1
ATOM 1221 C C . PRO A 1 156 ? -27.946 0.028 7.421 1.00 70.81 156 PRO A C 1
ATOM 1223 O O . PRO A 1 156 ? -26.946 0.625 7.843 1.00 70.81 156 PRO A O 1
ATOM 1226 N N . LEU A 1 157 ? -29.024 0.683 6.985 1.00 60.50 157 LEU A N 1
ATOM 1227 C CA . LEU A 1 157 ? -29.167 2.136 7.053 1.00 60.50 157 LEU A CA 1
ATOM 1228 C C . LEU A 1 157 ? -29.377 2.559 8.514 1.00 60.50 157 LEU A C 1
ATOM 1230 O O . LEU A 1 157 ? -30.329 2.126 9.157 1.00 60.50 157 LEU A O 1
ATOM 1234 N N . GLU A 1 158 ? -28.524 3.444 9.026 1.00 63.22 158 GLU A N 1
ATOM 1235 C CA . GLU A 1 158 ? -28.810 4.203 10.248 1.00 63.22 158 GLU A CA 1
ATOM 1236 C C . GLU A 1 158 ? -28.935 5.684 9.912 1.00 63.22 158 GLU A C 1
ATOM 1238 O O . GLU A 1 158 ? -28.342 6.177 8.949 1.00 63.22 158 GLU A O 1
ATOM 1243 N N . LYS A 1 159 ? -29.710 6.396 10.732 1.00 57.41 159 LYS A N 1
ATOM 1244 C CA . LYS A 1 159 ? -29.865 7.847 10.642 1.00 57.41 159 LYS A CA 1
ATOM 1245 C C . LYS A 1 159 ? -28.517 8.503 10.954 1.00 57.41 159 LYS A C 1
ATOM 1247 O O . LYS A 1 159 ? -27.994 8.341 12.053 1.00 57.41 159 LYS A O 1
ATOM 1252 N N . GLY A 1 160 ? -27.954 9.217 9.982 1.00 60.50 160 GLY A N 1
ATOM 1253 C CA . GLY A 1 160 ? -26.700 9.949 10.161 1.00 60.50 160 GLY A CA 1
ATOM 1254 C C . GLY A 1 160 ? -26.794 11.005 11.268 1.00 60.50 160 GLY A C 1
ATOM 1255 O O . GLY A 1 160 ? -27.857 11.584 11.496 1.00 60.50 160 GLY A O 1
ATOM 1256 N N . SER A 1 161 ? -25.670 11.270 11.940 1.00 62.19 161 SER A N 1
ATOM 1257 C CA . SER A 1 161 ? -25.535 12.414 12.853 1.00 62.19 161 SER A CA 1
ATOM 1258 C C . SER A 1 161 ? -25.615 13.711 12.049 1.00 62.19 161 SER A C 1
ATOM 1260 O O . SER A 1 161 ? -24.884 13.893 11.075 1.00 62.19 161 SER A O 1
ATOM 1262 N N . THR A 1 162 ? -26.476 14.641 12.461 1.00 72.62 162 THR A N 1
ATOM 1263 C CA . THR A 1 162 ? -26.587 15.974 11.849 1.00 72.62 162 THR A CA 1
ATOM 1264 C C . THR A 1 162 ? -25.418 16.896 12.227 1.00 72.62 162 THR A C 1
ATOM 1266 O O . THR A 1 162 ? -25.357 18.024 11.746 1.00 72.62 162 THR A O 1
ATOM 1269 N N . THR A 1 163 ? -24.480 16.447 13.078 1.00 79.50 163 THR A N 1
ATOM 1270 C CA . THR A 1 163 ? -23.376 17.264 13.617 1.00 79.50 163 THR A CA 1
ATOM 1271 C C . THR A 1 163 ? -22.000 16.582 13.560 1.00 79.50 163 THR A C 1
ATOM 1273 O O . THR A 1 163 ? -21.237 16.643 14.522 1.00 79.50 163 THR A O 1
ATOM 1276 N N . ILE A 1 164 ? -21.634 15.996 12.414 1.00 84.81 164 ILE A N 1
ATOM 1277 C CA . ILE A 1 164 ? -20.363 15.263 12.204 1.00 84.81 164 ILE A CA 1
ATOM 1278 C C . ILE A 1 164 ? -19.127 16.054 12.675 1.00 84.81 164 ILE A C 1
ATOM 1280 O O . ILE A 1 164 ? -18.284 15.525 13.397 1.00 84.81 164 ILE A O 1
ATOM 1284 N N . LEU A 1 165 ? -19.014 17.336 12.308 1.00 84.62 165 LEU A N 1
ATOM 1285 C CA . LEU A 1 165 ? -17.852 18.162 12.673 1.00 84.62 165 LEU A CA 1
ATOM 1286 C C . LEU A 1 165 ? -17.730 18.379 14.186 1.00 84.62 165 LEU A C 1
ATOM 1288 O O . LEU A 1 165 ? -16.624 18.410 14.726 1.00 84.62 165 LEU A O 1
ATOM 1292 N N . LYS A 1 166 ? -18.865 18.497 14.881 1.00 86.81 166 LYS A N 1
ATOM 1293 C CA . LYS A 1 166 ? -18.895 18.636 16.339 1.00 86.81 166 LYS A CA 1
ATOM 1294 C C . LYS A 1 166 ? -18.418 17.348 17.005 1.00 86.81 166 LYS A C 1
ATOM 1296 O O . LYS A 1 166 ? -17.628 17.417 17.942 1.00 86.81 166 LYS A O 1
ATOM 1301 N N . ASP A 1 167 ? -18.835 16.197 16.484 1.00 86.94 167 ASP A N 1
ATOM 1302 C CA . ASP A 1 167 ? -18.440 14.882 16.996 1.00 86.94 167 ASP A CA 1
ATOM 1303 C C . ASP A 1 167 ? -16.927 14.650 16.828 1.00 86.94 167 ASP A C 1
ATOM 1305 O O . ASP A 1 167 ? -16.250 14.215 17.764 1.00 86.94 167 ASP A O 1
ATOM 1309 N N . VAL A 1 168 ? -16.361 15.047 15.681 1.00 88.88 168 VAL A N 1
ATOM 1310 C CA . VAL A 1 168 ? -14.905 15.023 15.444 1.00 88.88 168 VAL A CA 1
ATOM 1311 C C . VAL A 1 168 ? -14.167 15.928 16.432 1.00 88.88 168 VAL A C 1
ATOM 1313 O O . VAL A 1 168 ? -13.175 15.509 17.028 1.00 88.88 168 VAL A O 1
ATOM 1316 N N . PHE A 1 169 ? -14.650 17.151 16.663 1.00 88.44 169 PHE A N 1
ATOM 1317 C CA . PHE A 1 169 ? -14.009 18.069 17.607 1.00 88.44 169 PHE A CA 1
ATOM 1318 C C . PHE A 1 169 ? -14.054 17.551 19.055 1.00 88.44 169 PHE A C 1
ATOM 1320 O O . PHE A 1 169 ? -13.091 17.702 19.808 1.00 88.44 169 PHE A O 1
ATOM 1327 N N . VAL A 1 170 ? -15.145 16.884 19.443 1.00 90.62 170 VAL A N 1
ATOM 1328 C CA . VAL A 1 170 ? -15.261 16.222 20.751 1.00 90.62 170 VAL A CA 1
ATOM 1329 C C . VAL A 1 170 ? -14.222 15.107 20.898 1.00 90.62 170 VAL A C 1
ATOM 1331 O O . VAL A 1 170 ? -13.564 15.029 21.936 1.00 90.62 170 VAL A O 1
ATOM 1334 N N . LEU A 1 171 ? -14.015 14.290 19.860 1.00 89.12 171 LEU A N 1
ATOM 1335 C CA . LEU A 1 171 ? -12.981 13.247 19.847 1.00 89.12 171 LEU A CA 1
ATOM 1336 C C . LEU A 1 171 ? -11.569 13.840 19.969 1.00 89.12 171 LEU A C 1
ATOM 1338 O O . LEU A 1 171 ? -10.768 13.365 20.775 1.00 89.12 171 LEU A O 1
ATOM 1342 N N . LEU A 1 172 ? -11.282 14.921 19.240 1.00 90.00 172 LEU A N 1
ATOM 1343 C CA . LEU A 1 172 ? -9.986 15.610 19.284 1.00 90.00 172 LEU A CA 1
ATOM 1344 C C . LEU A 1 172 ? -9.685 16.273 20.637 1.00 90.00 172 LEU A C 1
ATOM 1346 O O . LEU A 1 172 ? -8.530 16.559 20.938 1.00 90.00 172 LEU A O 1
ATOM 1350 N N . LYS A 1 173 ? -10.686 16.481 21.498 1.00 92.06 173 LYS A N 1
ATOM 1351 C CA . LYS A 1 173 ? -10.467 16.989 22.861 1.00 92.06 173 LYS A CA 1
ATOM 1352 C C . LYS A 1 173 ? -9.818 15.948 23.785 1.00 92.06 173 LYS A C 1
ATOM 1354 O O . LYS A 1 173 ? -9.248 16.304 24.819 1.00 92.06 173 LYS A O 1
ATOM 1359 N N . SER A 1 174 ? -9.890 14.660 23.440 1.00 92.75 174 SER A N 1
ATOM 1360 C CA . SER A 1 174 ? -9.267 13.592 24.223 1.00 92.75 174 SER A CA 1
ATOM 1361 C C . SER A 1 174 ? -7.758 13.539 23.988 1.00 92.75 174 SER A C 1
ATOM 1363 O O . SER A 1 174 ? -7.295 13.234 22.888 1.00 92.75 174 SER A O 1
ATOM 1365 N N . LYS A 1 175 ? -6.974 13.746 25.055 1.00 89.31 175 LYS A N 1
ATOM 1366 C CA . LYS A 1 175 ? -5.500 13.702 25.002 1.00 89.31 175 LYS A CA 1
ATOM 1367 C C . LYS A 1 175 ? -4.972 12.391 24.408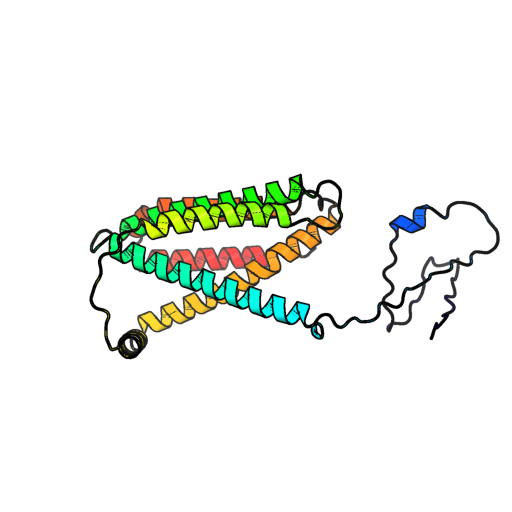 1.00 89.31 175 LYS A C 1
ATOM 1369 O O . LYS A 1 175 ? -4.021 12.409 23.637 1.00 89.31 175 LYS A O 1
ATOM 1374 N N . SER A 1 176 ? -5.602 11.260 24.734 1.00 86.94 176 SER A N 1
ATOM 1375 C CA . SER A 1 176 ? -5.179 9.946 24.234 1.00 86.94 176 SER A CA 1
ATOM 1376 C C . SER A 1 176 ? -5.373 9.811 22.720 1.00 86.94 176 SER A C 1
ATOM 1378 O O . SER A 1 176 ? -4.496 9.275 22.046 1.00 86.94 176 SER A O 1
ATOM 1380 N N . ILE A 1 177 ? -6.470 10.350 22.177 1.00 89.12 177 ILE A N 1
ATOM 1381 C CA . ILE A 1 177 ? -6.761 10.303 20.738 1.00 89.12 177 ILE A CA 1
ATOM 1382 C C . ILE A 1 177 ? -5.767 11.169 19.967 1.00 89.12 177 ILE A C 1
ATOM 1384 O O . ILE A 1 177 ? -5.227 10.718 18.962 1.00 89.12 177 ILE A O 1
ATOM 1388 N N . VAL A 1 178 ? -5.467 12.373 20.462 1.00 90.50 178 VAL A N 1
ATOM 1389 C CA . VAL A 1 178 ? -4.493 13.274 19.823 1.00 90.50 178 VAL A CA 1
ATOM 1390 C C . VAL A 1 178 ? -3.103 12.641 19.760 1.00 90.50 178 VAL A C 1
ATOM 1392 O O . VAL A 1 178 ? -2.468 12.676 18.710 1.00 90.50 178 VAL A O 1
ATOM 1395 N N . ILE A 1 179 ? -2.646 12.003 20.844 1.00 88.62 179 ILE A N 1
ATOM 1396 C CA . ILE A 1 179 ? -1.345 11.313 20.869 1.00 88.62 179 ILE A CA 1
ATOM 1397 C C . ILE A 1 179 ? -1.295 10.201 19.812 1.00 88.62 179 ILE A C 1
ATOM 1399 O O . ILE A 1 179 ? -0.322 10.101 19.064 1.00 88.62 179 ILE A O 1
ATOM 1403 N N . ILE A 1 180 ? -2.354 9.389 19.716 1.00 86.62 180 ILE A N 1
ATOM 1404 C CA . ILE A 1 180 ? -2.450 8.326 18.708 1.00 86.62 180 ILE A CA 1
ATOM 1405 C C . ILE A 1 180 ? -2.468 8.920 17.293 1.00 86.62 180 ILE A C 1
ATOM 1407 O O . ILE A 1 180 ? -1.781 8.407 16.414 1.00 86.62 180 ILE A O 1
ATOM 1411 N N . LEU A 1 181 ? -3.200 10.015 17.072 1.00 90.38 181 LEU A N 1
ATOM 1412 C CA . LEU A 1 181 ? -3.298 10.677 15.771 1.00 90.38 181 LEU A CA 1
ATOM 1413 C C . LEU A 1 181 ? -1.938 11.205 15.297 1.00 90.38 181 LEU A C 1
ATOM 1415 O O . LEU A 1 181 ? -1.540 10.933 14.166 1.00 90.38 181 LEU A O 1
ATOM 1419 N N . CYS A 1 182 ? -1.199 11.901 16.168 1.00 90.31 182 CYS A N 1
ATOM 1420 C CA . CYS A 1 182 ? 0.149 12.384 15.864 1.00 90.31 182 CYS A CA 1
ATOM 1421 C C . CYS A 1 182 ? 1.089 11.232 15.494 1.00 90.31 182 CYS A C 1
ATOM 1423 O O . CYS A 1 182 ? 1.874 11.342 14.552 1.00 90.31 182 CYS A O 1
ATOM 1425 N N . PHE A 1 183 ? 0.988 10.107 16.205 1.00 85.44 183 PHE A N 1
ATOM 1426 C CA . PHE A 1 183 ? 1.795 8.934 15.898 1.00 85.44 183 PHE A CA 1
ATOM 1427 C C . PHE A 1 183 ? 1.449 8.325 14.535 1.00 85.44 183 PHE A C 1
ATOM 1429 O O . PHE A 1 183 ? 2.344 8.075 13.728 1.00 85.44 183 PHE A O 1
ATOM 1436 N N . VAL A 1 184 ? 0.162 8.108 14.258 1.00 87.94 184 VAL A N 1
ATOM 1437 C CA . VAL A 1 184 ? -0.287 7.557 12.972 1.00 87.94 184 VAL A CA 1
ATOM 1438 C C . VAL A 1 184 ? 0.095 8.490 11.820 1.00 87.94 184 VAL A C 1
ATOM 1440 O O . VAL A 1 184 ? 0.497 8.005 10.765 1.00 87.94 184 VAL A O 1
ATOM 1443 N N . ALA A 1 185 ? 0.057 9.811 12.027 1.00 91.31 185 ALA A N 1
ATOM 1444 C CA . ALA A 1 185 ? 0.526 10.788 11.048 1.00 91.31 185 ALA A CA 1
ATOM 1445 C C . ALA A 1 185 ? 2.029 10.636 10.758 1.00 91.31 185 ALA A C 1
ATOM 1447 O O . ALA A 1 185 ? 2.419 10.523 9.597 1.00 91.31 185 ALA A O 1
ATOM 1448 N N . PHE A 1 186 ? 2.869 10.554 11.796 1.00 89.06 186 PHE A N 1
ATOM 1449 C CA . PHE A 1 186 ? 4.308 10.330 11.631 1.00 89.06 186 PHE A CA 1
ATOM 1450 C C . PHE A 1 186 ? 4.604 9.007 10.911 1.00 89.06 186 PHE A C 1
ATOM 1452 O O . PHE A 1 186 ? 5.336 8.983 9.921 1.00 89.06 186 PHE A O 1
ATOM 1459 N N . ALA A 1 187 ? 3.977 7.913 11.350 1.00 85.38 187 ALA A N 1
ATOM 1460 C CA . ALA A 1 187 ? 4.110 6.608 10.707 1.00 85.38 187 ALA A CA 1
ATOM 1461 C C . ALA A 1 187 ? 3.639 6.634 9.240 1.00 85.38 187 ALA A C 1
ATOM 1463 O O . ALA A 1 187 ? 4.242 5.983 8.389 1.00 85.38 187 ALA A O 1
ATOM 1464 N N . GLY A 1 188 ? 2.597 7.411 8.926 1.00 89.00 188 GLY A N 1
ATOM 1465 C CA . GLY A 1 188 ? 2.080 7.600 7.570 1.00 89.00 188 GLY A CA 1
ATOM 1466 C C . GLY A 1 188 ? 3.045 8.343 6.643 1.00 89.00 188 GLY A C 1
ATOM 1467 O O . GLY A 1 188 ? 3.248 7.911 5.505 1.00 89.00 188 GLY A O 1
ATOM 1468 N N . ILE A 1 189 ? 3.691 9.409 7.127 1.00 89.31 189 ILE A N 1
ATOM 1469 C CA . ILE A 1 189 ? 4.735 10.137 6.378 1.00 89.31 189 ILE A CA 1
ATOM 1470 C C . ILE A 1 189 ? 5.865 9.174 6.021 1.00 89.31 189 ILE A C 1
ATOM 1472 O O . ILE A 1 189 ? 6.224 9.003 4.858 1.00 89.31 189 ILE A O 1
ATOM 1476 N N . VAL A 1 190 ? 6.364 8.478 7.034 1.00 84.44 190 VAL A N 1
ATOM 1477 C CA . VAL A 1 190 ? 7.466 7.527 6.933 1.00 84.44 190 VAL A CA 1
ATOM 1478 C C . VAL A 1 190 ? 7.121 6.356 5.993 1.00 84.44 190 VAL A C 1
ATOM 1480 O O . VAL A 1 190 ? 7.920 5.969 5.136 1.00 84.44 190 VAL A O 1
ATOM 1483 N N . HIS A 1 191 ? 5.893 5.837 6.068 1.00 85.56 191 HIS A N 1
ATOM 1484 C CA . HIS A 1 191 ? 5.385 4.829 5.136 1.00 85.56 191 HIS A CA 1
ATOM 1485 C C . HIS A 1 191 ? 5.344 5.338 3.686 1.00 85.56 191 HIS A C 1
ATOM 1487 O O . HIS A 1 191 ? 5.673 4.594 2.760 1.00 85.56 191 HIS A O 1
ATOM 1493 N N . THR A 1 192 ? 4.965 6.601 3.488 1.00 87.88 192 THR A N 1
ATOM 1494 C CA . THR A 1 192 ? 4.880 7.230 2.164 1.00 87.88 192 THR A CA 1
ATOM 1495 C C . THR A 1 192 ? 6.260 7.433 1.547 1.00 87.88 192 THR A C 1
ATOM 1497 O O . THR A 1 192 ? 6.437 7.118 0.374 1.00 87.88 192 THR A O 1
ATOM 1500 N N . VAL A 1 193 ? 7.252 7.863 2.335 1.00 86.50 193 VAL A N 1
ATOM 1501 C CA . VAL A 1 193 ? 8.655 7.958 1.890 1.00 86.50 193 VAL A CA 1
ATOM 1502 C C . VAL A 1 193 ? 9.129 6.601 1.368 1.00 86.50 193 VAL A C 1
ATOM 1504 O O . VAL A 1 193 ? 9.546 6.502 0.218 1.00 86.50 193 VAL A O 1
ATOM 1507 N N . LYS A 1 194 ? 8.958 5.527 2.152 1.00 84.38 194 LYS A N 1
ATOM 1508 C CA . LYS A 1 194 ? 9.299 4.167 1.704 1.00 84.38 194 LYS A CA 1
ATOM 1509 C C . LYS A 1 194 ? 8.596 3.810 0.390 1.00 84.38 194 LYS A C 1
ATOM 1511 O O . LYS A 1 194 ? 9.241 3.298 -0.510 1.00 84.38 194 LYS A O 1
ATOM 1516 N N . ARG A 1 195 ? 7.285 4.056 0.279 1.00 82.69 195 ARG A N 1
ATOM 1517 C CA . ARG A 1 195 ? 6.502 3.702 -0.918 1.00 82.69 195 ARG A CA 1
ATOM 1518 C C . ARG A 1 195 ? 7.030 4.385 -2.183 1.00 82.69 195 ARG A C 1
ATOM 1520 O O . ARG A 1 195 ? 7.074 3.731 -3.213 1.00 82.69 195 ARG A O 1
ATOM 1527 N N . ASN A 1 196 ? 7.418 5.658 -2.103 1.00 85.44 196 ASN A N 1
ATOM 1528 C CA . ASN A 1 196 ? 7.902 6.400 -3.269 1.00 85.44 196 ASN A CA 1
ATOM 1529 C C . ASN A 1 196 ? 9.326 5.993 -3.668 1.00 85.44 196 ASN A C 1
ATOM 1531 O O . ASN A 1 196 ? 9.576 5.722 -4.835 1.00 85.44 196 ASN A O 1
ATOM 1535 N N . TYR A 1 197 ? 10.249 5.909 -2.707 1.00 85.88 197 TYR A N 1
ATOM 1536 C CA . TYR A 1 197 ? 11.665 5.685 -3.017 1.00 85.88 197 TYR A CA 1
ATOM 1537 C C . TYR A 1 197 ? 12.046 4.214 -3.198 1.00 85.88 197 TYR A C 1
ATOM 1539 O O . TYR A 1 197 ? 13.050 3.933 -3.839 1.00 85.88 197 TYR A O 1
ATOM 1547 N N . LEU A 1 198 ? 11.271 3.264 -2.659 1.00 85.62 198 LEU A N 1
ATOM 1548 C CA . LEU A 1 198 ? 11.601 1.838 -2.763 1.00 85.62 198 LEU A CA 1
ATOM 1549 C C . LEU A 1 198 ? 11.626 1.351 -4.216 1.00 85.62 198 LEU A C 1
ATOM 1551 O O . LEU A 1 198 ? 12.532 0.611 -4.578 1.00 85.62 198 LEU A O 1
ATOM 1555 N N . PHE A 1 199 ? 10.643 1.744 -5.029 1.00 84.62 199 PHE A N 1
ATOM 1556 C CA . PHE A 1 199 ? 10.583 1.313 -6.429 1.00 84.62 199 PHE A CA 1
ATOM 1557 C C . PHE A 1 199 ? 11.679 1.967 -7.263 1.00 84.62 199 PHE A C 1
ATOM 1559 O O . PHE A 1 199 ? 12.375 1.264 -7.981 1.00 84.62 199 PHE A O 1
ATOM 1566 N N . TRP A 1 200 ? 11.912 3.269 -7.083 1.00 86.38 200 TRP A N 1
ATOM 1567 C CA . TRP A 1 200 ? 13.026 3.961 -7.741 1.00 86.38 200 TRP A CA 1
ATOM 1568 C C . TRP A 1 200 ? 14.376 3.326 -7.409 1.00 86.38 200 TRP A C 1
ATOM 1570 O O . TRP A 1 200 ? 15.139 3.001 -8.307 1.00 86.38 200 TRP A O 1
ATOM 1580 N N . TYR A 1 201 ? 14.625 3.041 -6.130 1.00 85.75 201 TYR A N 1
ATOM 1581 C CA . TYR A 1 201 ? 15.838 2.347 -5.703 1.00 85.75 201 TYR A CA 1
ATOM 1582 C C . TYR A 1 201 ? 16.007 0.974 -6.374 1.00 85.75 201 TYR A C 1
ATOM 1584 O O . TYR A 1 201 ? 17.113 0.591 -6.750 1.00 85.75 201 TYR A O 1
ATOM 1592 N N . LEU A 1 202 ? 14.919 0.209 -6.509 1.00 86.19 202 LEU A N 1
ATOM 1593 C CA . LEU A 1 202 ? 14.956 -1.100 -7.163 1.00 86.19 202 LEU A CA 1
ATOM 1594 C C . LEU A 1 202 ? 15.244 -0.981 -8.658 1.00 86.19 202 LEU A C 1
ATOM 1596 O O . LEU A 1 202 ? 16.000 -1.796 -9.186 1.00 86.19 202 LEU A O 1
ATOM 1600 N N . GLU A 1 203 ? 14.670 0.019 -9.323 1.00 85.94 203 GLU A N 1
ATOM 1601 C CA . GLU A 1 203 ? 14.954 0.303 -10.726 1.00 85.94 203 GLU A CA 1
ATOM 1602 C C . GLU A 1 203 ? 16.429 0.687 -10.917 1.00 85.94 203 GLU A C 1
ATOM 1604 O O . GLU A 1 203 ? 17.115 0.070 -11.732 1.00 85.94 203 GLU A O 1
ATOM 1609 N N . ASP A 1 204 ? 16.969 1.594 -10.103 1.00 85.88 204 ASP A N 1
ATOM 1610 C CA . ASP A 1 204 ? 18.385 1.983 -10.165 1.00 85.88 204 ASP A CA 1
ATOM 1611 C C . ASP A 1 204 ? 19.323 0.779 -9.949 1.00 85.88 204 ASP A C 1
ATOM 1613 O O . ASP A 1 204 ? 20.280 0.563 -10.702 1.00 85.88 204 ASP A O 1
ATOM 1617 N N . LEU A 1 205 ? 19.011 -0.085 -8.976 1.00 85.12 205 LEU A N 1
ATOM 1618 C CA . LEU A 1 205 ? 19.769 -1.313 -8.723 1.00 85.12 205 LEU A CA 1
ATOM 1619 C C . LEU A 1 205 ? 19.683 -2.305 -9.896 1.00 85.12 205 LEU A C 1
ATOM 1621 O O . LEU A 1 205 ? 20.659 -2.991 -10.218 1.00 85.12 205 LEU A O 1
ATOM 1625 N N . ALA A 1 206 ? 18.527 -2.404 -10.551 1.00 84.94 206 ALA A N 1
ATOM 1626 C CA . ALA A 1 206 ? 18.337 -3.277 -11.703 1.00 84.94 206 ALA A CA 1
ATOM 1627 C C . ALA A 1 206 ? 19.088 -2.785 -12.950 1.00 84.94 206 ALA A C 1
ATOM 1629 O O . ALA A 1 206 ? 19.542 -3.621 -13.737 1.00 84.94 206 ALA A O 1
ATOM 1630 N N . ILE A 1 207 ? 19.288 -1.469 -13.101 1.00 82.44 207 ILE A N 1
ATOM 1631 C CA . ILE A 1 207 ? 20.178 -0.892 -14.124 1.00 82.44 207 ILE A CA 1
ATOM 1632 C C . ILE A 1 207 ? 21.620 -1.321 -13.853 1.00 82.44 207 ILE A C 1
ATOM 1634 O O . ILE A 1 207 ? 22.278 -1.850 -14.747 1.00 82.44 207 ILE A O 1
ATOM 1638 N N . ALA A 1 208 ? 22.091 -1.164 -12.612 1.00 82.56 208 ALA A N 1
ATOM 1639 C CA . ALA A 1 208 ? 23.460 -1.511 -12.232 1.00 82.56 208 ALA A CA 1
ATOM 1640 C C . ALA A 1 208 ? 23.771 -3.016 -12.368 1.00 82.56 208 ALA A C 1
ATOM 1642 O O . ALA A 1 208 ? 24.907 -3.397 -12.645 1.00 82.56 208 ALA A O 1
ATOM 1643 N N . THR A 1 209 ? 22.770 -3.881 -12.180 1.00 82.44 209 THR A N 1
ATOM 1644 C CA . THR A 1 209 ? 22.931 -5.347 -12.186 1.00 82.44 209 THR A CA 1
ATOM 1645 C C . THR A 1 209 ? 22.509 -6.026 -13.495 1.00 82.44 209 THR A C 1
ATOM 1647 O O . THR A 1 209 ? 22.759 -7.219 -13.662 1.00 82.44 209 THR A O 1
ATOM 1650 N N . GLY A 1 210 ? 21.891 -5.297 -14.432 1.00 78.56 210 GLY A N 1
ATOM 1651 C CA . GLY A 1 210 ? 21.479 -5.815 -15.742 1.00 78.56 210 GLY A CA 1
ATOM 1652 C C . GLY A 1 210 ? 20.175 -6.629 -15.754 1.00 78.56 210 GLY A C 1
ATOM 1653 O O . GLY A 1 210 ? 19.892 -7.309 -16.738 1.00 78.56 210 GLY A O 1
ATOM 1654 N N . TYR A 1 211 ? 19.353 -6.561 -14.700 1.00 78.75 211 TYR A N 1
ATOM 1655 C CA . TYR A 1 211 ? 18.106 -7.341 -14.561 1.00 78.75 211 TYR A CA 1
ATOM 1656 C C . TYR A 1 211 ? 16.826 -6.578 -14.951 1.00 78.75 211 TYR A C 1
ATOM 1658 O O . TYR A 1 211 ? 15.722 -6.950 -14.548 1.00 78.75 211 TYR A O 1
ATOM 1666 N N . MET A 1 212 ? 16.940 -5.539 -15.782 1.00 79.19 212 MET A N 1
ATOM 1667 C CA . MET A 1 212 ? 15.814 -4.667 -16.152 1.00 79.19 212 MET A CA 1
ATOM 1668 C C . MET A 1 212 ? 14.613 -5.377 -16.803 1.00 79.19 212 MET A C 1
ATOM 1670 O O . MET A 1 212 ? 13.475 -4.964 -16.607 1.00 79.19 212 MET A O 1
ATOM 1674 N N . ASN A 1 213 ? 14.829 -6.491 -17.510 1.00 75.88 213 ASN A N 1
ATOM 1675 C CA . ASN A 1 213 ? 13.756 -7.251 -18.177 1.00 75.88 213 ASN A CA 1
ATOM 1676 C C . ASN A 1 213 ? 12.780 -7.943 -17.192 1.00 75.88 213 ASN A C 1
ATOM 1678 O O . ASN A 1 213 ? 11.727 -8.435 -17.585 1.00 75.88 213 ASN A O 1
ATOM 1682 N N . ARG A 1 214 ? 13.133 -8.045 -15.903 1.00 80.06 214 ARG A N 1
ATOM 1683 C CA . ARG A 1 214 ? 12.307 -8.718 -14.879 1.00 80.06 214 ARG A CA 1
ATOM 1684 C C . ARG A 1 214 ? 11.998 -7.831 -13.674 1.00 80.06 214 ARG A C 1
ATOM 1686 O O . ARG A 1 214 ? 11.648 -8.332 -12.604 1.00 80.06 214 ARG A O 1
ATOM 1693 N N . ILE A 1 215 ? 12.183 -6.518 -13.812 1.00 86.19 215 ILE A N 1
ATOM 1694 C CA . ILE A 1 215 ? 12.109 -5.603 -12.673 1.00 86.19 215 ILE A CA 1
ATOM 1695 C C . ILE A 1 215 ? 10.698 -5.527 -12.082 1.00 86.19 215 ILE A C 1
ATOM 1697 O O . ILE A 1 215 ? 10.567 -5.548 -10.860 1.00 86.19 215 ILE A O 1
ATOM 1701 N N . LYS A 1 216 ? 9.625 -5.545 -12.888 1.00 87.31 216 LYS A N 1
ATOM 1702 C CA . LYS A 1 216 ? 8.262 -5.430 -12.335 1.00 87.31 216 LYS A CA 1
ATOM 1703 C C . LYS A 1 216 ? 7.811 -6.689 -11.626 1.00 87.31 216 LYS A C 1
ATOM 1705 O O . LYS A 1 216 ? 7.115 -6.595 -10.613 1.00 87.31 216 LYS A O 1
ATOM 1710 N N . LEU A 1 217 ? 8.256 -7.862 -12.066 1.00 86.62 217 LEU A N 1
ATOM 1711 C CA . LEU A 1 217 ? 8.076 -9.087 -11.301 1.00 86.62 217 LEU A CA 1
ATOM 1712 C C . LEU A 1 217 ? 8.842 -9.032 -9.973 1.00 86.62 217 LEU A C 1
ATOM 1714 O O . LEU A 1 217 ? 8.282 -9.414 -8.947 1.00 86.62 217 LEU A O 1
ATOM 1718 N N . ILE A 1 218 ? 10.085 -8.534 -9.960 1.00 88.06 218 ILE A N 1
ATOM 1719 C CA . ILE A 1 218 ? 10.878 -8.381 -8.726 1.00 88.06 218 ILE A CA 1
ATOM 1720 C C . ILE A 1 218 ? 10.185 -7.423 -7.745 1.00 88.06 218 ILE A C 1
ATOM 1722 O O . ILE A 1 218 ? 10.024 -7.758 -6.570 1.00 88.06 218 ILE A O 1
ATOM 1726 N N . GLU A 1 219 ? 9.708 -6.272 -8.218 1.00 89.69 219 GLU A N 1
ATOM 1727 C CA . GLU A 1 219 ? 8.923 -5.326 -7.417 1.00 89.69 219 GLU A CA 1
ATOM 1728 C C . GLU A 1 219 ? 7.655 -5.983 -6.841 1.00 89.69 219 GLU A C 1
ATOM 1730 O O . GLU A 1 219 ? 7.374 -5.868 -5.643 1.00 89.69 219 GLU A O 1
ATOM 1735 N N . GLY A 1 220 ? 6.920 -6.736 -7.667 1.00 89.56 220 GLY A N 1
ATOM 1736 C CA . GLY A 1 220 ? 5.739 -7.491 -7.247 1.00 89.56 220 GLY A CA 1
ATOM 1737 C C . GLY A 1 220 ? 6.049 -8.565 -6.196 1.00 89.56 220 GLY A C 1
ATOM 1738 O O . GLY A 1 220 ? 5.298 -8.729 -5.230 1.00 89.56 220 GLY A O 1
ATOM 1739 N N . LEU A 1 221 ? 7.181 -9.262 -6.324 1.00 90.19 221 LEU A N 1
ATOM 1740 C CA . LEU A 1 221 ? 7.646 -10.259 -5.356 1.00 90.19 221 LEU A CA 1
ATOM 1741 C C . LEU A 1 221 ? 8.021 -9.628 -4.012 1.00 90.19 221 LEU A C 1
ATOM 1743 O O . LEU A 1 221 ? 7.682 -10.179 -2.962 1.00 90.19 221 LEU A O 1
ATOM 1747 N N . ILE A 1 222 ? 8.667 -8.460 -4.022 1.00 90.00 222 ILE A N 1
ATOM 1748 C CA . ILE A 1 222 ? 8.997 -7.711 -2.801 1.00 90.00 222 ILE A CA 1
ATOM 1749 C C . ILE A 1 222 ? 7.719 -7.283 -2.073 1.00 90.00 222 ILE A C 1
ATOM 1751 O O . ILE A 1 222 ? 7.628 -7.414 -0.846 1.00 90.00 222 ILE A O 1
ATOM 1755 N N . LEU A 1 223 ? 6.701 -6.834 -2.812 1.00 89.75 223 LEU A N 1
ATOM 1756 C CA . LEU A 1 223 ? 5.392 -6.523 -2.240 1.00 89.75 223 LEU A CA 1
ATOM 1757 C C . LEU A 1 223 ? 4.718 -7.763 -1.645 1.00 89.75 223 LEU A C 1
ATOM 1759 O O . LEU A 1 223 ? 4.243 -7.696 -0.509 1.00 89.75 223 LEU A O 1
ATOM 1763 N N . ILE A 1 224 ? 4.741 -8.911 -2.334 1.00 90.88 224 ILE A N 1
ATOM 1764 C CA . ILE A 1 224 ? 4.250 -10.175 -1.763 1.00 90.88 224 ILE A CA 1
ATOM 1765 C C . ILE A 1 224 ? 4.983 -10.516 -0.470 1.00 90.88 224 ILE A C 1
ATOM 1767 O O . ILE A 1 224 ? 4.330 -10.803 0.533 1.00 90.88 224 ILE A O 1
ATOM 1771 N N . ALA A 1 225 ? 6.314 -10.440 -0.451 1.00 90.88 225 ALA A N 1
ATOM 1772 C CA . ALA A 1 225 ? 7.101 -10.736 0.740 1.00 90.88 225 ALA A CA 1
ATOM 1773 C C . ALA A 1 225 ? 6.720 -9.814 1.912 1.00 90.88 225 ALA A C 1
ATOM 1775 O O . ALA A 1 225 ? 6.571 -10.273 3.049 1.00 90.88 225 ALA A O 1
ATOM 1776 N N . GLN A 1 226 ? 6.473 -8.527 1.641 1.00 88.62 226 GLN A N 1
ATOM 1777 C CA . GLN A 1 226 ? 5.966 -7.595 2.646 1.00 88.62 226 GLN A CA 1
ATOM 1778 C C . GLN A 1 226 ? 4.577 -8.011 3.157 1.00 88.62 226 GLN A C 1
ATOM 1780 O O . GLN A 1 226 ? 4.367 -8.060 4.373 1.00 88.62 226 GLN A O 1
ATOM 1785 N N . THR A 1 227 ? 3.640 -8.324 2.256 1.00 90.00 227 THR A N 1
ATOM 1786 C CA . THR A 1 227 ? 2.279 -8.740 2.640 1.00 90.00 227 THR A CA 1
ATOM 1787 C C . THR A 1 227 ? 2.270 -10.066 3.390 1.00 90.00 227 THR A C 1
ATOM 1789 O O . THR A 1 227 ? 1.472 -10.235 4.304 1.00 90.00 227 THR A O 1
ATOM 1792 N N . PHE A 1 228 ? 3.196 -10.983 3.104 1.00 90.00 228 PHE A N 1
ATOM 1793 C CA . PHE A 1 228 ? 3.325 -12.238 3.838 1.00 90.00 228 PHE A CA 1
ATOM 1794 C C . PHE A 1 228 ? 3.633 -11.996 5.320 1.00 90.00 228 PHE A C 1
ATOM 1796 O O . PHE A 1 228 ? 2.984 -12.573 6.194 1.00 90.00 228 PHE A O 1
ATOM 1803 N N . GLY A 1 229 ? 4.553 -11.073 5.619 1.00 88.19 229 GLY A N 1
ATOM 1804 C CA . GLY A 1 229 ? 4.816 -10.647 6.995 1.00 88.19 229 GLY A CA 1
ATOM 1805 C C . GLY A 1 229 ? 3.578 -10.047 7.674 1.00 88.19 229 GLY A C 1
ATOM 1806 O O . GLY A 1 229 ? 3.300 -10.343 8.836 1.00 88.19 229 GLY A O 1
ATOM 1807 N N . GLU A 1 230 ? 2.794 -9.247 6.948 1.00 88.31 230 GLU A N 1
ATOM 1808 C CA . GLU A 1 230 ? 1.526 -8.698 7.446 1.00 88.31 230 GLU A CA 1
ATOM 1809 C C . GLU A 1 230 ? 0.494 -9.799 7.734 1.00 88.31 230 GLU A C 1
ATOM 1811 O O . GLU A 1 230 ? -0.105 -9.805 8.807 1.00 88.31 230 GLU A O 1
ATOM 1816 N N . ILE A 1 231 ? 0.331 -10.763 6.826 1.00 89.56 231 ILE A N 1
ATOM 1817 C CA . ILE A 1 231 ? -0.602 -11.892 6.941 1.00 89.56 231 ILE A CA 1
ATOM 1818 C C . ILE A 1 231 ? -0.294 -12.715 8.192 1.00 89.56 231 ILE A C 1
ATOM 1820 O O . ILE A 1 231 ? -1.191 -12.990 8.994 1.00 89.56 231 ILE A O 1
ATOM 1824 N N . VAL A 1 232 ? 0.978 -13.067 8.392 1.00 88.88 232 VAL A N 1
ATOM 1825 C CA . VAL A 1 232 ? 1.432 -13.808 9.575 1.00 88.88 232 VAL A CA 1
ATOM 1826 C C . VAL A 1 232 ? 1.112 -13.016 10.846 1.00 88.88 232 VAL A C 1
ATOM 1828 O O . VAL A 1 232 ? 0.487 -13.544 11.769 1.00 88.88 232 VAL A O 1
ATOM 1831 N N . ASN A 1 233 ? 1.452 -11.726 10.882 1.00 85.88 233 ASN A N 1
ATOM 1832 C CA . ASN A 1 233 ? 1.196 -10.873 12.043 1.00 85.88 233 ASN A CA 1
ATOM 1833 C C . ASN A 1 233 ? -0.303 -10.706 12.335 1.00 85.88 233 ASN A C 1
ATOM 1835 O O . ASN A 1 233 ? -0.716 -10.808 13.491 1.00 85.88 233 ASN A O 1
ATOM 1839 N N . LEU A 1 234 ? -1.137 -10.509 11.311 1.00 86.19 234 LEU A N 1
ATOM 1840 C CA . LEU A 1 234 ? -2.590 -10.403 11.451 1.00 86.19 234 LEU A CA 1
ATOM 1841 C C . LEU A 1 234 ? -3.204 -11.712 11.955 1.00 86.19 234 LEU A C 1
ATOM 1843 O O . LEU A 1 234 ? -4.085 -11.674 12.817 1.00 86.19 234 LEU A O 1
ATOM 1847 N N . PHE A 1 235 ? -2.708 -12.862 11.496 1.00 85.19 235 PHE A N 1
ATOM 1848 C CA . PHE A 1 235 ? -3.167 -14.171 11.956 1.00 85.19 235 PHE A CA 1
ATOM 1849 C C . PHE A 1 235 ? -2.867 -14.406 13.445 1.00 85.19 235 PHE A C 1
ATOM 1851 O O . PHE A 1 235 ? -3.727 -14.884 14.192 1.00 85.19 235 PHE A O 1
ATOM 1858 N N . PHE A 1 236 ? -1.673 -14.025 13.909 1.00 84.94 236 PHE A N 1
ATOM 1859 C CA . PHE A 1 236 ? -1.278 -14.171 15.315 1.00 84.94 236 PHE A CA 1
ATOM 1860 C C . PHE A 1 236 ? -1.746 -13.024 16.222 1.00 84.94 236 PHE A C 1
ATOM 1862 O O . PHE A 1 236 ? -1.770 -13.201 17.444 1.00 84.94 236 PHE A O 1
ATOM 1869 N N . SER A 1 237 ? -2.180 -11.891 15.661 1.00 83.94 237 SER A N 1
ATOM 1870 C CA . SER A 1 237 ? -2.540 -10.671 16.400 1.00 83.94 237 SER A CA 1
ATOM 1871 C C . SER A 1 237 ? -3.506 -10.926 17.561 1.00 83.94 237 SER A C 1
ATOM 1873 O O . SER A 1 237 ? -3.253 -10.491 18.681 1.00 83.94 237 SER A O 1
ATOM 1875 N N . GLY A 1 238 ? -4.563 -11.717 17.351 1.00 82.31 238 GLY A N 1
ATOM 1876 C CA . GLY A 1 238 ? -5.537 -12.027 18.400 1.00 82.31 238 GLY A CA 1
ATOM 1877 C C . GLY A 1 238 ? -4.934 -12.788 19.587 1.00 82.31 238 GLY A C 1
ATOM 1878 O O . GLY A 1 238 ? -5.289 -12.521 20.735 1.00 82.31 238 GLY A O 1
ATOM 1879 N N . LYS A 1 239 ? -3.987 -13.704 19.336 1.00 83.88 239 LYS A N 1
ATOM 1880 C CA . LYS A 1 239 ? -3.265 -14.427 20.399 1.00 83.88 239 LYS A CA 1
ATOM 1881 C C . LYS A 1 239 ? -2.294 -13.502 21.134 1.00 83.88 239 LYS A C 1
ATOM 1883 O O . LYS A 1 239 ? -2.205 -13.577 22.357 1.00 83.88 239 LYS A O 1
ATOM 1888 N N . ILE A 1 240 ? -1.604 -12.627 20.399 1.00 85.56 240 ILE A N 1
ATOM 1889 C CA . ILE A 1 240 ? -0.649 -11.655 20.949 1.00 85.56 240 ILE A CA 1
ATOM 1890 C C . ILE A 1 240 ? -1.375 -10.660 21.859 1.00 85.56 240 ILE A C 1
ATOM 1892 O O . ILE A 1 240 ? -1.003 -10.519 23.021 1.00 85.56 240 ILE A O 1
ATOM 1896 N N . ILE A 1 241 ? -2.468 -10.059 21.381 1.00 86.00 241 ILE A N 1
ATOM 1897 C CA . ILE A 1 241 ? -3.265 -9.088 22.142 1.00 86.00 241 ILE A CA 1
ATOM 1898 C C . ILE A 1 241 ? -3.868 -9.740 23.390 1.00 86.00 241 ILE A C 1
ATOM 1900 O O . ILE A 1 241 ? -3.846 -9.138 24.459 1.00 86.00 241 ILE A O 1
ATOM 1904 N N . LYS A 1 242 ? -4.352 -10.988 23.299 1.00 85.69 242 LYS A N 1
ATOM 1905 C CA . LYS A 1 242 ? -4.881 -11.711 24.468 1.00 85.69 242 LYS A CA 1
ATOM 1906 C C . LYS A 1 242 ? -3.808 -11.976 25.534 1.00 85.69 242 LYS A C 1
ATOM 1908 O O . LYS A 1 242 ? -4.142 -12.021 26.712 1.00 85.69 242 LYS A O 1
ATOM 1913 N N . LYS A 1 243 ? -2.546 -12.173 25.133 1.00 88.50 243 LYS A N 1
ATOM 1914 C CA . LYS A 1 243 ? -1.436 -12.494 26.044 1.00 88.50 243 LYS A CA 1
ATOM 1915 C C . LYS A 1 243 ? -0.762 -11.251 26.631 1.00 88.50 243 LYS A C 1
ATOM 1917 O O . LYS A 1 243 ? -0.442 -11.249 27.811 1.00 88.50 243 LYS A O 1
ATOM 1922 N N . LEU A 1 244 ? -0.517 -10.230 25.810 1.00 85.38 244 LEU A N 1
ATOM 1923 C CA . LEU A 1 244 ? 0.225 -9.023 26.192 1.00 85.38 244 LEU A CA 1
ATOM 1924 C C . LEU A 1 244 ? -0.689 -7.859 26.591 1.00 85.38 244 LEU A C 1
ATOM 1926 O O . LEU A 1 244 ? -0.244 -6.940 27.264 1.00 85.38 244 LEU A O 1
ATOM 1930 N N . GLY A 1 245 ? -1.959 -7.866 26.186 1.00 87.38 245 GLY A N 1
ATOM 1931 C CA . GLY A 1 245 ? -2.847 -6.714 26.324 1.00 87.38 245 GLY A CA 1
ATOM 1932 C C . GLY A 1 245 ? -2.575 -5.621 25.283 1.00 87.38 245 GLY A C 1
ATOM 1933 O O . GLY A 1 245 ? -1.558 -5.616 24.583 1.00 87.38 245 GLY A O 1
ATOM 1934 N N . TYR A 1 246 ? -3.512 -4.677 25.161 1.00 82.19 246 TYR A N 1
ATOM 1935 C CA . TYR A 1 246 ? -3.490 -3.648 24.114 1.00 82.19 246 TYR A CA 1
ATOM 1936 C C . TYR A 1 246 ? -2.287 -2.699 24.225 1.00 82.19 246 TYR A C 1
ATOM 1938 O O . TYR A 1 246 ? -1.577 -2.504 23.240 1.00 82.19 246 TYR A O 1
ATOM 1946 N N . SER A 1 247 ? -2.009 -2.159 25.415 1.00 82.56 247 SER A N 1
ATOM 1947 C CA . SER A 1 247 ? -0.938 -1.168 25.609 1.00 82.56 247 SER A CA 1
ATOM 1948 C C . SER A 1 247 ? 0.453 -1.726 25.297 1.00 82.56 247 SER A C 1
ATOM 1950 O O . SER A 1 247 ? 1.220 -1.101 24.568 1.00 82.56 247 SER A O 1
ATOM 1952 N N . TYR A 1 248 ? 0.773 -2.928 25.785 1.00 87.12 248 TYR A N 1
ATOM 1953 C CA . TYR A 1 248 ? 2.074 -3.552 25.530 1.00 87.12 248 TYR A CA 1
ATOM 1954 C C . TYR A 1 248 ? 2.233 -4.000 24.077 1.00 87.12 248 TYR A C 1
ATOM 1956 O O . TYR A 1 248 ? 3.325 -3.889 23.529 1.00 87.12 248 TYR A O 1
ATOM 1964 N N . THR A 1 249 ? 1.152 -4.451 23.429 1.00 87.19 249 THR A N 1
ATOM 1965 C CA . THR A 1 249 ? 1.186 -4.793 21.997 1.00 87.19 249 THR A CA 1
ATOM 1966 C C . THR A 1 249 ? 1.540 -3.569 21.154 1.00 87.19 249 THR A C 1
ATOM 1968 O O . THR A 1 249 ? 2.360 -3.664 20.246 1.00 87.19 249 THR A O 1
ATOM 1971 N N . ILE A 1 250 ? 0.976 -2.405 21.486 1.00 83.56 250 ILE A N 1
ATOM 1972 C CA . ILE A 1 250 ? 1.301 -1.146 20.813 1.00 83.56 250 ILE A CA 1
ATOM 1973 C C . ILE A 1 250 ? 2.791 -0.810 20.993 1.00 83.56 250 ILE A C 1
ATOM 1975 O O . ILE A 1 250 ? 3.476 -0.589 19.997 1.00 83.56 250 ILE A O 1
ATOM 1979 N N . ILE A 1 251 ? 3.318 -0.847 22.224 1.00 86.12 251 ILE A N 1
ATOM 1980 C CA . ILE A 1 251 ? 4.747 -0.596 22.514 1.00 86.12 251 ILE A CA 1
ATOM 1981 C C . ILE A 1 251 ? 5.658 -1.582 21.766 1.00 86.12 251 ILE A C 1
ATOM 1983 O O . ILE A 1 251 ? 6.681 -1.190 21.210 1.00 86.12 251 ILE A O 1
ATOM 1987 N N . PHE A 1 252 ? 5.282 -2.856 21.696 1.00 88.25 252 PHE A N 1
ATOM 1988 C CA . PHE A 1 252 ? 6.028 -3.854 20.934 1.00 88.25 252 PHE A CA 1
ATOM 1989 C C . PHE A 1 252 ? 6.085 -3.509 19.437 1.00 88.25 252 PHE A C 1
ATOM 1991 O O . PHE A 1 252 ? 7.162 -3.538 18.841 1.00 88.25 252 PHE A O 1
ATOM 1998 N N . CYS A 1 253 ? 4.963 -3.091 18.840 1.00 85.44 253 CYS A N 1
ATOM 1999 C CA . CYS A 1 253 ? 4.935 -2.620 17.453 1.00 85.44 253 CYS A CA 1
ATOM 2000 C C . CYS A 1 253 ? 5.878 -1.428 17.225 1.00 85.44 253 CYS A C 1
ATOM 2002 O O . CYS A 1 253 ? 6.553 -1.381 16.195 1.00 85.44 253 CYS A O 1
ATOM 2004 N N . PHE A 1 254 ? 5.966 -0.498 18.183 1.00 83.31 254 PHE A N 1
ATOM 2005 C CA . PHE A 1 254 ? 6.907 0.626 18.119 1.00 83.31 254 PHE A CA 1
ATOM 2006 C C . PHE A 1 254 ? 8.360 0.157 18.042 1.00 83.31 254 PHE A C 1
ATOM 2008 O O . PHE A 1 254 ? 9.107 0.615 17.177 1.00 83.31 254 PHE A O 1
ATOM 2015 N N . ILE A 1 255 ? 8.747 -0.779 18.909 1.00 88.56 255 ILE A N 1
ATOM 2016 C CA . ILE A 1 255 ? 10.106 -1.330 18.938 1.00 88.56 255 ILE A CA 1
ATOM 2017 C C . ILE A 1 255 ? 10.426 -2.011 17.604 1.00 88.56 255 ILE A C 1
ATOM 2019 O O . ILE A 1 255 ? 11.465 -1.739 17.006 1.00 88.56 255 ILE A O 1
ATOM 2023 N N . CYS A 1 256 ? 9.517 -2.839 17.082 1.00 87.94 256 CYS A N 1
ATOM 2024 C CA . CYS A 1 256 ? 9.707 -3.489 15.784 1.00 87.94 256 CYS A CA 1
ATOM 2025 C C . CYS A 1 256 ? 9.856 -2.481 14.636 1.00 87.94 256 CYS A C 1
ATOM 2027 O O . CYS A 1 256 ? 10.672 -2.691 13.739 1.00 87.94 256 CYS A O 1
ATOM 2029 N N . HIS A 1 257 ? 9.089 -1.387 14.656 1.00 83.31 257 HIS A N 1
ATOM 2030 C CA . HIS A 1 257 ? 9.205 -0.342 13.644 1.00 83.31 257 HIS A CA 1
ATOM 2031 C C . HIS A 1 257 ? 10.565 0.358 13.737 1.00 83.31 257 HIS A C 1
ATOM 2033 O O . HIS A 1 257 ? 11.252 0.471 12.727 1.00 83.31 257 HIS A O 1
ATOM 2039 N N . ALA A 1 258 ? 10.997 0.740 14.942 1.00 86.44 258 ALA A N 1
ATOM 2040 C CA . ALA A 1 258 ? 12.303 1.355 15.167 1.00 86.44 258 ALA A CA 1
ATOM 2041 C C . ALA A 1 258 ? 13.458 0.454 14.699 1.00 86.44 258 ALA A C 1
ATOM 2043 O O . ALA A 1 258 ? 14.345 0.920 13.989 1.00 86.44 258 ALA A O 1
ATOM 2044 N N . ILE A 1 259 ? 13.407 -0.848 15.010 1.00 89.69 259 ILE A N 1
ATOM 2045 C CA . ILE A 1 259 ? 14.396 -1.830 14.537 1.00 89.69 259 ILE A CA 1
ATOM 2046 C C . ILE A 1 259 ? 14.405 -1.890 13.010 1.00 89.69 259 ILE A C 1
ATOM 2048 O O . ILE A 1 259 ? 15.471 -1.829 12.404 1.00 89.69 259 ILE A O 1
ATOM 2052 N N . ARG A 1 260 ? 13.231 -1.974 12.371 1.00 83.94 260 ARG A N 1
ATOM 2053 C CA . ARG A 1 260 ? 13.131 -2.012 10.906 1.00 83.94 260 ARG A CA 1
ATOM 2054 C C . ARG A 1 260 ? 13.799 -0.794 10.266 1.00 83.94 260 ARG A C 1
ATOM 2056 O O . ARG A 1 260 ? 14.522 -0.957 9.292 1.00 83.94 260 ARG A O 1
ATOM 2063 N N . TRP A 1 261 ? 13.576 0.401 10.807 1.00 80.75 261 TRP A N 1
ATOM 2064 C CA . TRP A 1 261 ? 14.211 1.622 10.305 1.00 80.75 261 TRP A CA 1
ATOM 2065 C C . TRP A 1 261 ? 15.712 1.656 10.562 1.00 80.75 261 TRP A C 1
ATOM 2067 O O . TRP A 1 261 ? 16.458 2.017 9.658 1.00 80.75 261 TRP A O 1
ATOM 2077 N N . GLY A 1 262 ? 16.160 1.213 11.738 1.00 85.00 262 GLY A N 1
ATOM 2078 C CA . GLY A 1 262 ? 17.586 1.067 12.029 1.00 85.00 262 GLY A CA 1
ATOM 2079 C C . GLY A 1 262 ? 18.282 0.138 11.033 1.00 85.00 262 GLY A C 1
ATOM 2080 O O . GLY A 1 262 ? 19.346 0.473 10.525 1.00 85.00 262 GLY A O 1
ATOM 2081 N N . LEU A 1 263 ? 17.644 -0.981 10.679 1.00 86.12 263 LEU A N 1
ATOM 2082 C CA . LEU A 1 263 ? 18.160 -1.919 9.678 1.00 86.12 263 LEU A CA 1
ATOM 2083 C C . LEU A 1 263 ? 18.179 -1.325 8.265 1.00 86.12 263 LEU A C 1
ATOM 2085 O O . LEU A 1 263 ? 19.160 -1.506 7.554 1.00 86.12 263 LEU A O 1
ATOM 2089 N N . ILE A 1 264 ? 17.130 -0.601 7.861 1.00 80.44 264 ILE A N 1
ATOM 2090 C CA . ILE A 1 264 ? 17.101 0.082 6.555 1.00 80.44 264 ILE A CA 1
ATOM 2091 C C . ILE A 1 264 ? 18.209 1.140 6.477 1.00 80.44 264 ILE A C 1
ATOM 2093 O O . ILE A 1 264 ? 18.865 1.248 5.450 1.00 80.44 264 ILE A O 1
ATOM 2097 N N . SER A 1 265 ? 18.470 1.872 7.563 1.00 82.50 265 SER A N 1
ATOM 2098 C CA . SER A 1 265 ? 19.551 2.865 7.618 1.00 82.50 265 SER A CA 1
ATOM 2099 C C . SER A 1 265 ? 20.953 2.257 7.499 1.00 82.50 265 SER A C 1
ATOM 2101 O O . SER A 1 265 ? 21.892 2.982 7.185 1.00 82.50 265 SER A O 1
ATOM 2103 N N . LEU A 1 266 ? 21.112 0.965 7.798 1.00 85.00 266 LEU A N 1
ATOM 2104 C CA . LEU A 1 266 ? 22.378 0.235 7.686 1.00 85.00 266 LEU A CA 1
ATOM 2105 C C . LEU A 1 266 ? 22.586 -0.372 6.293 1.00 85.00 266 LEU A C 1
ATOM 2107 O O . LEU A 1 266 ? 23.678 -0.860 6.005 1.00 85.00 266 LEU A O 1
ATOM 2111 N N . ALA A 1 267 ? 21.552 -0.387 5.447 1.00 76.75 267 ALA A N 1
ATOM 2112 C CA . ALA A 1 267 ? 21.661 -0.934 4.107 1.00 76.75 267 ALA A CA 1
ATOM 2113 C C . ALA A 1 267 ? 22.600 -0.054 3.259 1.00 76.75 267 ALA A C 1
ATOM 2115 O O . ALA A 1 267 ? 22.439 1.170 3.251 1.00 76.75 267 ALA A O 1
ATOM 2116 N N . PRO A 1 268 ? 23.584 -0.646 2.559 1.00 67.19 268 PRO A N 1
ATOM 2117 C CA . PRO A 1 268 ? 24.496 0.111 1.717 1.00 67.19 268 PRO A CA 1
ATOM 2118 C C . PRO A 1 268 ? 23.731 0.763 0.563 1.00 67.19 268 PRO A C 1
ATOM 2120 O O . PRO A 1 268 ? 22.902 0.132 -0.099 1.00 67.19 268 PRO A O 1
ATOM 2123 N N . MET A 1 269 ? 24.022 2.042 0.345 1.00 60.91 269 MET A N 1
ATOM 2124 C CA . MET A 1 269 ? 23.582 2.775 -0.837 1.00 60.91 269 MET A CA 1
ATOM 2125 C C . MET A 1 269 ? 24.443 2.274 -2.013 1.00 60.91 269 MET A C 1
ATOM 2127 O O . MET A 1 269 ? 25.666 2.249 -1.847 1.00 60.91 269 MET A O 1
ATOM 2131 N N . PRO A 1 270 ? 23.847 1.801 -3.119 1.00 53.91 270 PRO A N 1
ATOM 2132 C CA . PRO A 1 270 ? 24.574 1.445 -4.332 1.00 53.91 270 PRO A CA 1
ATOM 2133 C C . PRO A 1 270 ? 25.212 2.674 -4.988 1.00 53.91 270 PRO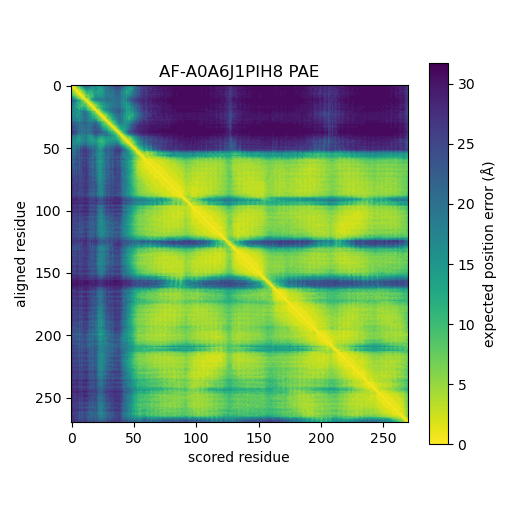 A C 1
ATOM 2135 O O . PRO A 1 270 ? 24.698 3.798 -4.780 1.00 53.91 270 PRO A O 1
#

Mean predicted aligned error: 13.16 Å

InterPro domains:
  IPR024989 Major facilitator superfamily associated domain [PF12832] (57-267)
  IPR036259 MFS transporter superfamily [G3DSA:1.20.1250.20] (158-270)
  IPR036259 MFS transporter superfamily [SSF103473] (57-268)
  IPR051717 Major facilitator superfamily MFSD6 [PTHR16172] (22-268)

Sequence (270 aa):
MNFSMELSFYPDQQRAIISPDTACLLNVNETSLSQKNVTNNYCNVTCNNFEDQCVYTSNTFWSFVLMWSLAETSFITCLSISDAVCFRILGQGKQSKFGKQRLWAAIGCGVAACLSGYVVDLWSHDGIYQNYTPMLIVAFVFICVNLICCIKLEIPLEKGSTTILKDVFVLLKSKSIVIILCFVAFAGIVHTVKRNYLFWYLEDLAIATGYMNRIKLIEGLILIAQTFGEIVNLFFSGKIIKKLGYSYTIIFCFICHAIRWGLISLAPMP

Secondary structure (DSSP, 8-state):
-----PPPPPTTS------TT------TTGGGG-----S---------------GGG-HHHHHHHHHHHHHHHHHHHHHHHHHHHHHHHH-TT-GGGHHHHHHHHHHHHHHHHHHHHHHHHHH-TT-SS---HHHHHHHHHHHHHHHHHHHT------PPPTTHHHHHHHHHT-HHHHHHHHHHHHHHHHHHHHHHHHHHHHHHHHHHHT-GGGHHHHHHHHHHHHHHHHHHHHHHHHHHHHHH-HHHHHHHHHHHHHHHHHHHHTSPP-

Organism: NCBI:txid300111

Solvent-accessible surface area (backbone atoms only — not comparable to full-atom values): 16225 Å² total; per-residue (Å²): 134,90,82,86,76,89,82,79,78,56,89,88,68,87,56,77,86,71,64,94,90,59,89,79,86,78,66,66,80,69,60,72,74,77,72,85,78,94,76,79,92,74,80,84,77,78,78,71,80,73,72,81,70,54,60,88,74,38,69,66,47,55,50,48,54,52,53,48,52,51,50,54,53,50,51,57,48,51,53,54,51,50,52,52,51,50,56,58,74,57,39,89,93,39,66,83,53,51,47,59,57,51,35,55,52,38,53,50,53,19,54,50,38,32,52,41,13,44,50,26,38,67,72,24,76,87,49,98,64,77,49,58,64,63,35,51,54,56,49,50,53,53,51,53,54,49,50,57,52,56,75,68,57,86,71,88,86,72,88,75,75,95,51,61,71,59,56,53,54,59,51,61,68,36,68,70,53,45,56,52,50,55,49,52,51,52,54,48,54,55,52,48,54,50,64,63,49,51,57,55,51,50,52,55,51,22,62,78,71,70,47,60,78,47,46,48,34,51,54,9,48,53,47,28,56,53,31,50,56,49,40,54,49,44,69,46,39,65,62,49,38,73,73,57,33,68,72,52,46,52,55,50,52,50,52,55,50,53,51,51,52,55,52,57,73,68,53,81,81,130

Foldseek 3Di:
DDDDDDFDDDPPPPDTDDDPVDDDDDPVVVVVPPDDDDDDPDPPDPRPPPPPPVCVVDPVNVVVVVVVVVVVVVVVVVVVVVLVLVDQVCDPPRVLCSLVVVLVVLVVQLVLQLVQLVQQLVVCVPDPDTDSVSNVVVVVVVVVVVVVVVVVDDGPDDDDDPCVVVVVVVQCVDPVSVVVVVVVVVVVVVVVVCVVVVLVQLCVVCVVVVNSSRSSNVRSVVSNVVSVVVSVCSVCVVVCCVVQNDVVVVVVVVVVVVVVVVVVVPDDRD